Protein AF-A0A7C8J5Q6-F1 (afdb_monomer_lite)

Secondary structure (DSSP, 8-state):
-HHHHTT-HHHHSPPSSPPPP---TT--TT--HHHHTTSHHHHHH--S-EEE--TT---SS-HHHHHHHHHHHHHHHHHTTT-S-----PPPEEEEEES-SSSPPTT---EEEEEEE----TTS-TT-GGGGEEEEEEEEEHHHHHHHHHHHSS----HHHHHH-SSPEEEEEEEEEEEEEE-THHHHHHHH-TT---IIIIIHHHHHHHTTSTTHHHHTTHHHHHHTTGGG-----------PPPS--SSSTTTTTPEEEEE-

InterPro domains:
  IPR051960 Eukaryotic Initiation Factor 2B Subunit Gamma [PTHR45989] (30-224)

Foldseek 3Di:
DVVVQVPDVVQVPDPPPRDDDDDAPPDDPQFFPLNVLQGPRNLVPLPWWDKWADPPDDDPDDVVLVVVLQVVQQVCLCVVQPDPDDPDLRAKEFEKEFQPDPDRDPPPWWKKWKWAADDDDPPDDPPRLNRQKTFTQAIATVVRVVVVCVVVVDDDDDVLSCVVGVGIDIDGRMHTNRIMGGTSLLSVLSNQPVPDRYCRHRSQRLQSNQLRDPPSCVVSCVVVSSVVVVPPDPDDDDDDDDDDDDPDPPNRVSVSHTYMYRYD

Sequence (264 aa):
MASALNTNPFLTSLPYPRPDLLSPHGLDYNTGTAEILRLPEVRDIIKCDLVVLPCDLVCEIGGDKLLQAWMVKAASLPYFLNEDAAPYCSGGLGVWYETTTVNPVKGEETDFLATTPISRDLASPKNSILQHLSYLALSMPTDSLNDLVEAKNTLPLRHGLLRKHPRLKILTTHRDAHIYFLPKWVVDFVKENEKLETIGEDVVGWWAKATWQTGLPEKLGLTKVLQGRTTSTESTSSTREDSPPPRGGAIELSRKRQFTLYES

Structure (mmCIF, N/CA/C/O backbone):
data_AF-A0A7C8J5Q6-F1
#
_entry.id   AF-A0A7C8J5Q6-F1
#
loop_
_atom_site.group_PDB
_atom_site.id
_atom_site.type_symbol
_atom_site.label_atom_id
_atom_site.label_alt_id
_atom_site.label_comp_id
_atom_site.label_asym_id
_atom_site.label_entity_id
_atom_site.label_seq_id
_atom_site.pdbx_PDB_ins_code
_atom_site.Cartn_x
_atom_site.Cartn_y
_atom_site.Cartn_z
_atom_site.occupancy
_atom_site.B_iso_or_equiv
_atom_site.auth_seq_id
_atom_site.auth_comp_id
_atom_site.auth_asym_id
_atom_site.auth_atom_id
_atom_site.pdbx_PDB_model_num
ATOM 1 N N . MET A 1 1 ? 9.272 10.881 -28.420 1.00 42.00 1 MET A N 1
ATOM 2 C CA . MET A 1 1 ? 9.164 11.290 -26.999 1.00 42.00 1 MET A CA 1
ATOM 3 C C . MET A 1 1 ? 10.444 11.893 -26.413 1.00 42.00 1 MET A C 1
ATOM 5 O O . MET A 1 1 ? 10.317 12.779 -25.582 1.00 42.00 1 MET A O 1
ATOM 9 N N . ALA A 1 2 ? 11.654 11.533 -26.871 1.00 42.25 2 ALA A N 1
ATOM 10 C CA . ALA A 1 2 ? 12.908 12.140 -26.386 1.00 42.25 2 ALA A CA 1
ATOM 11 C C . ALA A 1 2 ? 13.006 13.677 -26.563 1.00 42.25 2 ALA A C 1
ATOM 13 O O . ALA A 1 2 ? 13.657 14.350 -25.769 1.00 42.25 2 ALA A O 1
ATOM 14 N N . SER A 1 3 ? 12.331 14.257 -27.565 1.00 46.34 3 SER A N 1
ATOM 15 C CA . SER A 1 3 ? 12.394 15.704 -27.830 1.00 46.34 3 SER A CA 1
ATOM 16 C C . SER A 1 3 ? 11.661 16.582 -26.812 1.00 46.34 3 SER A C 1
ATOM 18 O O . SER A 1 3 ? 12.070 17.722 -26.643 1.00 46.34 3 SER A O 1
ATOM 20 N N . ALA A 1 4 ? 10.628 16.080 -26.122 1.00 47.81 4 ALA A N 1
ATOM 21 C CA . ALA A 1 4 ? 9.894 16.866 -25.119 1.00 47.81 4 ALA A CA 1
ATOM 22 C C . ALA A 1 4 ? 10.646 16.958 -23.775 1.00 47.81 4 ALA A C 1
ATOM 24 O O . ALA A 1 4 ? 10.464 17.903 -23.013 1.00 47.81 4 ALA A O 1
ATOM 25 N N . LEU A 1 5 ? 11.529 15.990 -23.505 1.00 50.75 5 LEU A N 1
ATOM 26 C CA . LEU A 1 5 ? 12.312 15.889 -22.269 1.00 50.75 5 LEU A CA 1
ATOM 27 C C . LEU A 1 5 ? 13.528 16.824 -22.267 1.00 50.75 5 LEU A C 1
ATOM 29 O O . LEU A 1 5 ? 13.937 17.302 -21.214 1.00 50.75 5 LEU A O 1
ATOM 33 N N . ASN A 1 6 ? 14.063 17.140 -23.449 1.00 52.78 6 ASN A N 1
ATOM 34 C CA . ASN A 1 6 ? 15.186 18.068 -23.609 1.00 52.78 6 ASN A CA 1
ATOM 35 C C . ASN A 1 6 ? 14.793 19.547 -23.473 1.00 52.78 6 ASN A C 1
ATOM 37 O O . ASN A 1 6 ? 15.671 20.404 -23.449 1.00 52.78 6 ASN A O 1
ATOM 41 N N . THR A 1 7 ? 13.498 19.866 -23.424 1.00 57.50 7 THR A N 1
ATOM 42 C CA . THR A 1 7 ? 13.023 21.258 -23.369 1.00 57.50 7 THR A CA 1
ATOM 43 C C . THR A 1 7 ? 12.738 21.731 -21.946 1.00 57.50 7 THR A C 1
ATOM 45 O O . THR A 1 7 ? 12.643 22.935 -21.730 1.00 57.50 7 THR A O 1
ATOM 48 N N . ASN A 1 8 ? 12.598 20.821 -20.972 1.00 59.16 8 ASN A N 1
ATOM 49 C CA . ASN A 1 8 ? 12.215 21.196 -19.614 1.00 59.16 8 ASN A CA 1
ATOM 50 C C . ASN A 1 8 ? 13.456 21.376 -18.713 1.00 59.16 8 ASN A C 1
ATOM 52 O O . ASN A 1 8 ? 14.069 20.377 -18.319 1.00 59.16 8 ASN A O 1
ATOM 56 N N . PRO A 1 9 ? 13.834 22.621 -18.358 1.00 58.03 9 PRO A N 1
ATOM 57 C CA . PRO A 1 9 ? 15.067 22.909 -17.626 1.00 58.03 9 PRO A CA 1
ATOM 58 C C . PRO A 1 9 ? 15.159 22.182 -16.275 1.00 58.03 9 PRO A C 1
ATOM 60 O O . PRO A 1 9 ? 16.259 21.809 -15.868 1.00 58.03 9 PRO A O 1
ATOM 63 N N . PHE A 1 10 ? 14.022 21.898 -15.629 1.00 57.88 10 PHE A N 1
ATOM 64 C CA . PHE A 1 10 ? 13.945 21.179 -14.351 1.00 57.88 10 PHE A CA 1
ATOM 65 C C . PHE A 1 10 ? 14.238 19.674 -14.455 1.00 57.88 10 PHE A C 1
ATOM 67 O O . PHE A 1 10 ? 14.669 19.070 -13.479 1.00 57.88 10 PHE A O 1
ATOM 74 N N . LEU A 1 11 ? 14.045 19.064 -15.630 1.00 52.47 11 LEU A N 1
ATOM 75 C CA . LEU A 1 11 ? 14.399 17.659 -15.878 1.00 52.47 11 LEU A CA 1
ATOM 76 C C . LEU A 1 11 ? 15.846 17.518 -16.373 1.00 52.47 11 LEU A C 1
ATOM 78 O O . LEU A 1 11 ? 16.476 16.479 -16.186 1.00 52.47 11 LEU A O 1
ATOM 82 N N . THR A 1 12 ? 16.402 18.576 -16.971 1.00 54.66 12 THR A N 1
ATOM 83 C CA . THR A 1 12 ? 17.787 18.596 -17.470 1.00 54.66 12 THR A CA 1
ATOM 84 C C . THR A 1 12 ? 18.838 18.951 -16.412 1.00 54.66 12 THR A C 1
ATOM 86 O O . THR A 1 12 ? 20.020 18.683 -16.629 1.00 54.66 12 THR A O 1
ATOM 89 N N . SER A 1 13 ? 18.431 19.538 -15.280 1.00 56.16 13 SER A N 1
ATOM 90 C CA . SER A 1 13 ? 19.319 20.013 -14.206 1.00 56.16 13 SER A CA 1
ATOM 91 C C . SER A 1 13 ? 19.574 18.995 -13.089 1.00 56.16 13 SER A C 1
ATOM 93 O O . SER A 1 13 ? 20.281 19.312 -12.132 1.00 56.16 13 SER A O 1
ATOM 95 N N . LEU A 1 14 ? 19.022 17.780 -13.189 1.00 59.44 14 LEU A N 1
ATOM 96 C CA . LEU A 1 14 ? 19.199 16.765 -12.154 1.00 59.44 14 LEU A CA 1
ATOM 97 C C . LEU A 1 14 ? 20.677 16.341 -12.045 1.00 59.44 14 LEU A C 1
ATOM 99 O O . LEU A 1 14 ? 21.313 16.065 -13.072 1.00 59.44 14 LEU A O 1
ATOM 103 N N . PRO A 1 15 ? 21.238 16.295 -10.820 1.00 63.94 15 PRO A N 1
ATOM 104 C CA . PRO A 1 15 ? 22.613 15.872 -10.599 1.00 63.94 15 PRO A CA 1
ATOM 105 C C . PRO A 1 15 ? 22.794 14.420 -11.047 1.00 63.94 15 PRO A C 1
ATOM 107 O O . PRO A 1 15 ? 21.882 13.604 -10.961 1.00 63.94 15 PRO A O 1
ATOM 110 N N . TYR A 1 16 ? 23.980 14.100 -11.555 1.00 53.22 16 TYR A N 1
ATOM 111 C CA . TYR A 1 16 ? 24.295 12.749 -12.009 1.00 53.22 16 TYR A CA 1
ATOM 112 C C . TYR A 1 16 ? 24.329 11.775 -10.813 1.00 53.22 16 TYR A C 1
ATOM 114 O O . TYR A 1 16 ? 24.935 12.127 -9.797 1.00 53.22 16 TYR A O 1
ATOM 122 N N . PRO A 1 17 ? 23.765 10.556 -10.914 1.00 63.41 17 PRO A N 1
ATOM 123 C CA . PRO A 1 17 ? 23.118 9.937 -12.078 1.00 63.41 17 PRO A CA 1
ATOM 124 C C . PRO A 1 17 ? 21.692 10.451 -12.333 1.00 63.41 17 PRO A C 1
ATOM 126 O O . PRO A 1 17 ? 20.904 10.632 -11.409 1.00 63.41 17 PRO A O 1
ATOM 129 N N . ARG A 1 18 ? 21.359 10.661 -13.613 1.00 66.75 18 ARG A N 1
ATOM 130 C CA . ARG A 1 18 ? 20.013 11.082 -14.032 1.00 66.75 18 ARG A CA 1
ATOM 131 C C . ARG A 1 18 ? 19.009 9.950 -13.792 1.00 66.75 18 ARG A C 1
ATOM 133 O O . ARG A 1 18 ? 19.372 8.797 -14.013 1.00 66.75 18 ARG A O 1
ATOM 140 N N . PRO A 1 19 ? 17.766 10.257 -13.385 1.00 77.38 19 PRO A N 1
ATOM 141 C CA . PRO A 1 19 ? 16.732 9.240 -13.305 1.00 77.38 19 PRO A CA 1
ATOM 142 C C . PRO A 1 19 ? 16.396 8.724 -14.705 1.00 77.38 19 PRO A C 1
ATOM 144 O O . PRO A 1 19 ? 16.250 9.505 -15.650 1.00 77.38 19 PRO A O 1
ATOM 147 N N . ASP A 1 20 ? 16.243 7.410 -14.818 1.00 79.88 20 ASP A N 1
ATOM 148 C CA . ASP A 1 20 ? 15.729 6.778 -16.025 1.00 79.88 20 ASP A CA 1
ATOM 149 C C . ASP A 1 20 ? 14.208 6.947 -16.066 1.00 79.88 20 ASP A C 1
ATOM 151 O O . ASP A 1 20 ? 13.498 6.566 -15.134 1.00 79.88 20 ASP A O 1
ATOM 155 N N . LEU A 1 21 ? 13.701 7.539 -17.150 1.00 82.31 21 LEU A N 1
ATOM 156 C CA . LEU A 1 21 ? 12.267 7.696 -17.366 1.00 82.31 21 LEU A CA 1
ATOM 157 C C . LEU A 1 21 ? 11.748 6.556 -18.239 1.00 82.31 21 LEU A C 1
ATOM 159 O O . LEU A 1 21 ? 12.170 6.402 -19.387 1.00 82.31 21 LEU A O 1
ATOM 163 N N . LEU A 1 22 ? 10.786 5.809 -17.707 1.00 84.31 22 LEU A N 1
ATOM 164 C CA . LEU A 1 22 ? 10.088 4.747 -18.418 1.00 84.31 22 LEU A CA 1
ATOM 165 C C . LEU A 1 22 ? 8.649 5.175 -18.717 1.00 84.31 22 LEU A C 1
ATOM 167 O O . LEU A 1 22 ? 7.951 5.654 -17.828 1.00 84.31 22 LEU A O 1
ATOM 171 N N . SER A 1 23 ? 8.199 4.963 -19.954 1.00 85.12 23 SER A N 1
ATOM 172 C CA . SER A 1 23 ? 6.802 5.154 -20.356 1.00 85.12 23 SER A CA 1
ATOM 173 C C . SER A 1 23 ? 6.290 3.874 -21.011 1.00 85.12 23 SER A C 1
ATOM 175 O O . SER A 1 23 ? 6.483 3.715 -22.218 1.00 85.12 23 SER A O 1
ATOM 177 N N . PRO A 1 24 ? 5.649 2.977 -20.245 1.00 86.38 24 PRO A N 1
ATOM 178 C CA . PRO A 1 24 ? 5.145 1.721 -20.776 1.00 86.38 24 PRO A CA 1
ATOM 179 C C . PRO A 1 24 ? 4.117 1.913 -21.889 1.00 86.38 24 PRO A C 1
ATOM 181 O O . PRO A 1 24 ? 3.252 2.784 -21.797 1.00 86.38 24 PRO A O 1
ATOM 184 N N . HIS A 1 25 ? 4.158 1.063 -22.916 1.00 81.00 25 HIS A N 1
ATOM 185 C CA . HIS A 1 25 ? 3.228 1.155 -24.048 1.00 81.00 25 HIS A CA 1
ATOM 186 C C . HIS A 1 25 ? 1.762 0.881 -23.675 1.00 81.00 25 HIS A C 1
ATOM 188 O O . HIS A 1 25 ? 0.861 1.347 -24.367 1.00 81.00 25 HIS A O 1
ATOM 194 N N . GLY A 1 26 ? 1.528 0.118 -22.604 1.00 77.00 26 GLY A N 1
ATOM 195 C CA . GLY A 1 26 ? 0.195 -0.238 -22.107 1.00 77.00 26 GLY A CA 1
ATOM 196 C C . GLY A 1 26 ? -0.356 0.687 -21.020 1.00 77.00 26 GLY A C 1
ATOM 197 O O . GLY A 1 26 ? -1.336 0.319 -20.384 1.00 77.00 26 GLY A O 1
ATOM 198 N N . LEU A 1 27 ? 0.288 1.827 -20.754 1.00 84.81 27 LEU A N 1
ATOM 199 C CA . LEU A 1 27 ? -0.151 2.763 -19.721 1.00 84.81 27 LEU A CA 1
ATOM 200 C C . LEU A 1 27 ? -1.334 3.610 -20.222 1.00 84.81 27 LEU A C 1
ATOM 202 O O . LEU A 1 27 ? -1.195 4.338 -21.205 1.00 84.81 27 LEU A O 1
ATOM 206 N N . ASP A 1 28 ? -2.464 3.545 -19.519 1.00 85.50 28 ASP A N 1
ATOM 207 C CA . ASP A 1 28 ? -3.646 4.387 -19.737 1.00 85.50 28 ASP A CA 1
ATOM 208 C C . ASP A 1 28 ? -4.023 5.144 -18.447 1.00 85.50 28 ASP A C 1
ATOM 210 O O . ASP A 1 28 ? -3.555 4.823 -17.355 1.00 85.50 28 ASP A O 1
ATOM 214 N N . TYR A 1 29 ? -4.894 6.149 -18.556 1.00 83.19 29 TYR A N 1
ATOM 215 C CA . TYR A 1 29 ? -5.404 6.931 -17.422 1.00 83.19 29 TYR A CA 1
ATOM 216 C C . TYR A 1 29 ? -6.205 6.102 -16.410 1.00 83.19 29 TYR A C 1
ATOM 218 O O . TYR A 1 29 ? -6.376 6.532 -15.273 1.00 83.19 29 TYR A O 1
ATOM 226 N N . ASN A 1 30 ? -6.692 4.928 -16.819 1.00 85.38 30 ASN A N 1
ATOM 227 C CA . ASN A 1 30 ? -7.462 4.016 -15.974 1.00 85.38 30 ASN A CA 1
ATOM 228 C C . ASN A 1 30 ? -6.604 2.895 -15.365 1.00 85.38 30 ASN A C 1
ATOM 230 O O . ASN A 1 30 ? -7.133 2.041 -14.661 1.00 85.38 30 ASN A O 1
ATOM 234 N N . THR A 1 31 ? -5.300 2.858 -15.658 1.00 85.62 31 THR A N 1
ATOM 235 C CA . THR A 1 31 ? -4.408 1.801 -15.174 1.00 85.62 31 THR A CA 1
ATOM 236 C C . THR A 1 31 ? -4.139 1.976 -13.682 1.00 85.62 31 THR A C 1
ATOM 238 O O . THR A 1 31 ? -3.599 2.996 -13.247 1.00 85.62 31 THR A O 1
ATOM 241 N N . GLY A 1 32 ? -4.473 0.955 -12.894 1.00 86.69 32 GLY A N 1
ATOM 242 C CA . GLY A 1 32 ? -4.240 0.959 -11.451 1.00 86.69 32 GLY A CA 1
ATOM 243 C C . GLY A 1 32 ? -2.749 0.954 -11.087 1.00 86.69 32 GLY A C 1
ATOM 244 O O . GLY A 1 32 ? -1.899 0.453 -11.826 1.00 86.69 32 GLY A O 1
ATOM 245 N N . THR A 1 33 ? -2.396 1.461 -9.904 1.00 91.00 33 THR A N 1
ATOM 246 C CA . THR A 1 33 ? -0.989 1.527 -9.454 1.00 91.00 33 THR A CA 1
ATOM 247 C C . THR A 1 33 ? -0.327 0.151 -9.334 1.00 91.00 33 THR A C 1
ATOM 249 O O . THR A 1 33 ? 0.861 0.005 -9.626 1.00 91.00 33 THR A O 1
ATOM 252 N N . ALA A 1 34 ? -1.080 -0.881 -8.948 1.00 90.56 34 ALA A N 1
ATOM 253 C CA . ALA A 1 34 ? -0.584 -2.253 -8.914 1.00 90.56 34 ALA A CA 1
ATOM 254 C C . ALA A 1 34 ? -0.496 -2.853 -10.327 1.00 90.56 34 ALA A C 1
ATOM 256 O O . ALA A 1 34 ? 0.392 -3.655 -10.611 1.00 90.56 34 ALA A O 1
ATOM 257 N N . GLU A 1 35 ? -1.373 -2.440 -11.242 1.00 90.06 35 GLU A N 1
ATOM 258 C CA . GLU A 1 35 ? -1.324 -2.858 -12.643 1.00 90.06 35 GLU A CA 1
ATOM 259 C C . GLU A 1 35 ? -0.060 -2.361 -13.353 1.00 90.06 35 GLU A C 1
ATOM 261 O O . GLU A 1 35 ? 0.558 -3.126 -14.095 1.00 90.06 35 GLU A O 1
ATOM 266 N N . ILE A 1 36 ? 0.422 -1.157 -13.028 1.00 90.69 36 ILE A N 1
ATOM 267 C CA . ILE A 1 36 ? 1.708 -0.642 -13.528 1.00 90.69 36 ILE A CA 1
ATOM 268 C C . ILE A 1 36 ? 2.856 -1.612 -13.204 1.00 90.69 36 ILE A C 1
ATOM 270 O O . ILE A 1 36 ? 3.693 -1.891 -14.063 1.00 90.69 36 ILE A O 1
ATOM 274 N N . LEU A 1 37 ? 2.873 -2.199 -12.001 1.00 90.31 37 LEU A N 1
ATOM 275 C CA . LEU A 1 37 ? 3.896 -3.177 -11.605 1.00 90.31 37 LEU A CA 1
ATOM 276 C C . LEU A 1 37 ? 3.799 -4.507 -12.370 1.00 90.31 37 LEU A C 1
ATOM 278 O O . LEU A 1 37 ? 4.753 -5.288 -12.347 1.00 90.31 37 LEU A O 1
ATOM 282 N N . ARG A 1 38 ? 2.677 -4.792 -13.047 1.00 90.00 38 ARG A N 1
ATOM 283 C CA . ARG A 1 38 ? 2.507 -5.995 -13.880 1.00 90.00 38 ARG A CA 1
ATOM 284 C C . ARG A 1 38 ? 3.083 -5.831 -15.281 1.00 90.00 38 ARG A C 1
ATOM 286 O O . ARG A 1 38 ? 3.421 -6.843 -15.903 1.00 90.00 38 ARG A O 1
ATOM 293 N N . LEU A 1 39 ? 3.221 -4.596 -15.763 1.00 91.00 39 LEU A N 1
ATOM 294 C CA . LEU A 1 39 ? 3.690 -4.315 -17.116 1.00 91.00 39 LEU A CA 1
ATOM 295 C C . LEU A 1 39 ? 5.107 -4.880 -17.331 1.00 91.00 39 LEU A C 1
ATOM 297 O O . LEU A 1 39 ? 5.980 -4.694 -16.478 1.00 91.00 39 LEU A O 1
ATOM 301 N N . PRO A 1 40 ? 5.363 -5.572 -18.458 1.00 88.38 40 PRO A N 1
ATOM 302 C CA . PRO A 1 40 ? 6.626 -6.279 -18.680 1.00 88.38 40 PRO A CA 1
ATOM 303 C C . PRO A 1 40 ? 7.833 -5.335 -18.627 1.00 88.38 40 PRO A C 1
ATOM 305 O O . PRO A 1 40 ? 8.822 -5.646 -17.973 1.00 88.38 40 PRO A O 1
ATOM 308 N N . GLU A 1 41 ? 7.700 -4.139 -19.204 1.00 89.38 41 GLU A N 1
ATOM 309 C CA . GLU A 1 41 ? 8.751 -3.115 -19.226 1.00 89.38 41 GLU A CA 1
ATOM 310 C C . GLU A 1 41 ? 9.183 -2.679 -17.818 1.00 89.38 41 GLU A C 1
ATOM 312 O O . GLU A 1 41 ? 10.371 -2.525 -17.540 1.00 89.38 41 GLU A O 1
ATOM 317 N N . VAL A 1 42 ? 8.218 -2.523 -16.906 1.00 89.81 42 VAL A N 1
ATOM 318 C CA . VAL A 1 42 ? 8.476 -2.147 -15.508 1.00 89.81 42 VAL A CA 1
ATOM 319 C C . VAL A 1 42 ? 9.164 -3.302 -14.779 1.00 89.81 42 VAL A C 1
ATOM 321 O O . VAL A 1 42 ? 10.125 -3.105 -14.035 1.00 89.81 42 VAL A O 1
ATOM 324 N N . ARG A 1 43 ? 8.718 -4.536 -15.026 1.00 89.75 43 ARG A N 1
ATOM 325 C CA . ARG A 1 43 ? 9.243 -5.738 -14.364 1.00 89.75 43 ARG A CA 1
ATOM 326 C C . ARG A 1 43 ? 10.678 -6.064 -14.762 1.00 89.75 43 ARG A C 1
ATOM 328 O O . ARG A 1 43 ? 11.449 -6.489 -13.904 1.00 89.75 43 ARG A O 1
ATOM 335 N N . ASP A 1 44 ? 11.048 -5.831 -16.016 1.00 89.19 44 ASP A N 1
ATOM 336 C CA . ASP A 1 44 ? 12.405 -6.087 -16.511 1.00 89.19 44 ASP A CA 1
ATOM 337 C C . ASP A 1 44 ? 13.448 -5.161 -15.857 1.00 89.19 44 ASP A C 1
ATOM 339 O O . ASP A 1 44 ? 14.619 -5.529 -15.687 1.00 89.19 44 ASP A O 1
ATOM 343 N N . ILE A 1 45 ? 13.015 -3.973 -15.429 1.00 90.00 45 ILE A N 1
ATOM 344 C CA . ILE A 1 45 ? 13.856 -2.987 -14.745 1.00 90.00 45 ILE A CA 1
ATOM 345 C C . ILE A 1 45 ? 13.962 -3.286 -13.245 1.00 90.00 45 ILE A C 1
ATOM 347 O O . ILE A 1 45 ? 15.034 -3.111 -12.656 1.00 90.00 45 ILE A O 1
ATOM 351 N N . ILE A 1 46 ? 12.894 -3.787 -12.615 1.00 89.56 46 ILE A N 1
ATOM 352 C CA . ILE A 1 46 ? 12.881 -4.072 -11.175 1.00 89.56 46 ILE A CA 1
ATOM 353 C C . ILE A 1 46 ? 13.692 -5.340 -10.862 1.00 89.56 46 ILE A C 1
ATOM 355 O O . ILE A 1 46 ? 13.207 -6.474 -10.838 1.00 89.56 46 ILE A O 1
ATOM 359 N N . LYS A 1 47 ? 14.978 -5.141 -10.562 1.00 87.44 47 LYS A N 1
ATOM 360 C CA . LYS A 1 47 ? 15.916 -6.222 -10.213 1.00 87.44 47 LYS A CA 1
ATOM 361 C C . LYS A 1 47 ? 16.069 -6.452 -8.714 1.00 87.44 47 LYS A C 1
ATOM 363 O O . LYS A 1 47 ? 16.448 -7.564 -8.336 1.00 87.44 47 LYS A O 1
ATOM 368 N N . CYS A 1 48 ? 15.734 -5.460 -7.897 1.00 86.81 48 CYS A N 1
ATOM 369 C CA . CYS A 1 48 ? 15.927 -5.435 -6.448 1.00 86.81 48 CYS A CA 1
ATOM 370 C C . CYS A 1 48 ? 14.628 -5.038 -5.731 1.00 86.81 48 CYS A C 1
ATOM 372 O O . CYS A 1 48 ? 13.583 -4.896 -6.366 1.00 86.81 48 CYS A O 1
ATOM 374 N N . ASP A 1 49 ? 14.700 -4.895 -4.409 1.00 89.06 49 ASP A N 1
ATOM 375 C CA . ASP A 1 49 ? 13.626 -4.291 -3.622 1.00 89.06 49 ASP A CA 1
ATOM 376 C C . ASP A 1 49 ? 13.364 -2.853 -4.097 1.00 89.06 49 ASP A C 1
ATOM 378 O O . ASP A 1 49 ? 14.266 -2.186 -4.612 1.00 89.06 49 ASP A O 1
ATOM 382 N N . LEU A 1 50 ? 12.121 -2.396 -3.961 1.00 90.75 50 LEU A N 1
ATOM 383 C CA . LEU A 1 50 ? 11.661 -1.134 -4.525 1.00 90.75 50 LEU A CA 1
ATOM 384 C C . LEU A 1 50 ? 11.038 -0.228 -3.463 1.00 90.75 50 LEU A C 1
ATOM 386 O O . LEU A 1 50 ? 10.510 -0.685 -2.448 1.00 90.75 50 LEU A O 1
ATOM 390 N N . VAL A 1 51 ? 11.071 1.070 -3.745 1.00 91.56 51 VAL A N 1
ATOM 391 C CA . VAL A 1 51 ? 10.350 2.090 -2.989 1.00 91.56 51 VAL A CA 1
ATOM 392 C C . VAL A 1 51 ? 9.340 2.732 -3.928 1.00 91.56 51 VAL A C 1
ATOM 394 O O . VAL A 1 51 ? 9.693 3.139 -5.033 1.00 91.56 51 VAL A O 1
ATOM 397 N N . VAL A 1 52 ? 8.087 2.790 -3.495 1.00 92.38 52 VAL A N 1
ATOM 398 C CA . VAL A 1 52 ? 6.992 3.464 -4.193 1.00 92.38 52 VAL A CA 1
ATOM 399 C C . VAL A 1 52 ? 6.738 4.781 -3.477 1.00 92.38 52 VAL A C 1
ATOM 401 O O . VAL A 1 52 ? 6.630 4.797 -2.250 1.00 92.38 52 VAL A O 1
ATOM 404 N N . LEU A 1 53 ? 6.686 5.868 -4.243 1.00 92.50 53 LEU A N 1
ATOM 405 C CA . LEU A 1 53 ? 6.471 7.226 -3.753 1.00 92.50 53 LEU A CA 1
ATOM 406 C C . LEU A 1 53 ? 5.348 7.880 -4.561 1.00 92.50 53 LEU A C 1
ATOM 408 O O . LEU A 1 53 ? 5.265 7.631 -5.769 1.00 92.50 53 LEU A O 1
ATOM 412 N N . PRO A 1 54 ? 4.525 8.737 -3.939 1.00 91.00 54 PRO A N 1
ATOM 413 C CA . PRO A 1 54 ? 3.557 9.525 -4.677 1.00 91.00 54 PRO A CA 1
ATOM 414 C C . PRO A 1 54 ? 4.249 10.705 -5.377 1.00 91.00 54 PRO A C 1
ATOM 416 O O . PRO A 1 54 ? 5.337 11.142 -4.991 1.00 91.00 54 PRO A O 1
ATOM 419 N N . CYS A 1 55 ? 3.628 11.223 -6.434 1.00 84.38 55 CYS A N 1
ATOM 420 C CA . CYS A 1 55 ? 4.179 12.331 -7.220 1.00 84.38 55 CYS A CA 1
ATOM 421 C C . CYS A 1 55 ? 4.077 13.698 -6.524 1.00 84.38 55 CYS A C 1
ATOM 423 O O . CYS A 1 55 ? 4.779 14.631 -6.907 1.00 84.38 55 CYS A O 1
ATOM 425 N N . ASP A 1 56 ? 3.219 13.816 -5.516 1.00 84.50 56 ASP A N 1
ATOM 426 C CA . ASP A 1 56 ? 2.923 15.016 -4.731 1.00 84.50 56 ASP A CA 1
ATOM 427 C C . ASP A 1 56 ? 3.495 14.940 -3.305 1.00 84.50 56 ASP A C 1
ATOM 429 O O . ASP A 1 56 ? 3.016 15.602 -2.384 1.00 84.50 56 ASP A O 1
ATOM 433 N N . LEU A 1 57 ? 4.558 14.152 -3.118 1.00 82.56 57 LEU A N 1
ATOM 434 C CA . LEU A 1 57 ? 5.165 13.938 -1.812 1.00 82.56 57 LEU A CA 1
ATOM 435 C C . LEU A 1 57 ? 5.726 15.235 -1.207 1.00 82.56 57 LEU A C 1
ATOM 437 O O . LEU A 1 57 ? 6.758 15.751 -1.643 1.00 82.56 57 LEU A O 1
ATOM 441 N N . VAL A 1 58 ? 5.111 15.685 -0.115 1.00 80.62 58 VAL A N 1
ATOM 442 C CA . VAL A 1 58 ? 5.655 16.708 0.785 1.00 80.62 58 VAL A CA 1
ATOM 443 C C . VAL A 1 58 ? 5.825 16.074 2.159 1.00 80.62 58 VAL A C 1
ATOM 445 O O . VAL A 1 58 ? 4.849 15.770 2.838 1.00 80.62 58 VAL A O 1
ATOM 448 N N . CYS A 1 59 ? 7.072 15.833 2.564 1.00 78.31 59 CYS A N 1
ATOM 449 C CA . CYS A 1 59 ? 7.377 15.166 3.824 1.00 78.31 59 CYS A CA 1
ATOM 450 C C . CYS A 1 59 ? 8.481 15.909 4.579 1.00 78.31 59 CYS A C 1
ATOM 452 O O . CYS A 1 59 ? 9.529 16.220 4.016 1.00 78.31 59 CYS A O 1
ATOM 454 N N . GLU A 1 60 ? 8.260 16.160 5.870 1.00 78.50 60 GLU A N 1
ATOM 455 C CA . GLU A 1 60 ? 9.277 16.721 6.772 1.00 78.50 60 GLU A CA 1
ATOM 456 C C . GLU A 1 60 ? 10.251 15.647 7.291 1.00 78.50 60 GLU A C 1
ATOM 458 O O . GLU A 1 60 ? 11.307 15.950 7.852 1.00 78.50 60 GLU A O 1
ATOM 463 N N . ILE A 1 61 ? 9.905 14.370 7.111 1.00 78.56 61 ILE A N 1
ATOM 464 C CA . ILE A 1 61 ? 10.677 13.235 7.608 1.00 78.56 61 ILE A CA 1
ATOM 465 C C . ILE A 1 61 ? 11.759 12.874 6.594 1.00 78.56 61 ILE A C 1
ATOM 467 O O . ILE A 1 61 ? 11.497 12.669 5.411 1.00 78.56 61 ILE A O 1
ATOM 471 N N . GLY A 1 62 ? 12.991 12.730 7.083 1.00 80.75 62 GLY A N 1
ATOM 472 C CA . GLY A 1 62 ? 14.104 12.233 6.279 1.00 80.75 62 GLY A CA 1
ATOM 473 C C . GLY A 1 62 ? 13.860 10.800 5.797 1.00 80.75 62 GLY A C 1
ATOM 474 O O . GLY A 1 62 ? 13.684 9.883 6.607 1.00 80.75 62 GLY A O 1
ATOM 475 N N . GLY A 1 63 ? 13.871 10.599 4.476 1.00 82.25 63 GLY A N 1
ATOM 476 C CA . GLY A 1 63 ? 13.700 9.279 3.857 1.00 82.25 63 GLY A CA 1
ATOM 477 C C . GLY A 1 63 ? 14.797 8.277 4.241 1.00 82.25 63 GLY A C 1
ATOM 478 O O . GLY A 1 63 ? 14.550 7.073 4.271 1.00 82.25 63 GLY A O 1
ATOM 479 N N . ASP A 1 64 ? 15.979 8.765 4.624 1.00 83.75 64 ASP A N 1
ATOM 480 C CA . ASP A 1 64 ? 17.083 7.981 5.183 1.00 83.75 64 ASP A CA 1
ATOM 481 C C . ASP A 1 64 ? 16.670 7.244 6.462 1.00 83.75 64 ASP A C 1
ATOM 483 O O . ASP A 1 64 ? 16.973 6.061 6.629 1.00 83.75 64 ASP A O 1
ATOM 487 N N . LYS A 1 65 ? 15.906 7.907 7.335 1.00 85.00 65 LYS A N 1
ATOM 488 C CA . LYS A 1 65 ? 15.454 7.317 8.595 1.00 85.00 65 LYS A CA 1
ATOM 489 C C . LYS A 1 65 ? 14.390 6.242 8.369 1.00 85.00 65 LYS A C 1
ATOM 491 O O . LYS A 1 65 ? 14.405 5.223 9.058 1.00 85.00 65 LYS A O 1
ATOM 496 N N . LEU A 1 66 ? 13.489 6.450 7.404 1.00 86.31 66 LEU A N 1
ATOM 497 C CA . LEU A 1 66 ? 12.484 5.455 7.008 1.00 86.31 66 LEU A CA 1
ATOM 498 C C . LEU A 1 66 ? 13.146 4.222 6.386 1.00 86.31 66 LEU A C 1
ATOM 500 O O . LEU A 1 66 ? 12.842 3.091 6.770 1.00 86.31 66 LEU A O 1
ATOM 504 N N . LEU A 1 67 ? 14.116 4.439 5.496 1.00 86.19 67 LEU A N 1
ATOM 505 C CA . LEU A 1 67 ? 14.896 3.364 4.895 1.00 86.19 67 LEU A CA 1
ATOM 506 C C . LEU A 1 67 ? 15.671 2.582 5.960 1.00 86.19 67 LEU A C 1
ATOM 508 O O . LEU A 1 67 ? 15.606 1.354 5.991 1.00 86.19 67 LEU A O 1
ATOM 512 N N . GLN A 1 68 ? 16.353 3.274 6.877 1.00 84.31 68 GLN A N 1
ATOM 513 C CA . GLN A 1 68 ? 17.063 2.638 7.984 1.00 84.31 68 GLN A CA 1
ATOM 514 C C . GLN A 1 68 ? 16.109 1.823 8.864 1.00 84.31 68 GLN A C 1
ATOM 516 O O . GLN A 1 68 ? 16.439 0.700 9.248 1.00 84.31 68 GLN A O 1
ATOM 521 N N . ALA A 1 69 ? 14.921 2.353 9.166 1.00 83.44 69 ALA A N 1
ATOM 522 C CA . ALA A 1 69 ? 13.913 1.646 9.946 1.00 83.44 69 ALA A CA 1
ATOM 523 C C . ALA A 1 69 ? 13.471 0.344 9.261 1.00 83.44 69 ALA A C 1
ATOM 525 O O . ALA A 1 69 ? 13.432 -0.711 9.903 1.00 83.44 69 ALA A O 1
ATOM 526 N N . TRP A 1 70 ? 13.211 0.396 7.953 1.00 84.81 70 TRP A N 1
ATOM 527 C CA . TRP A 1 70 ? 12.884 -0.787 7.163 1.00 84.81 70 TRP A CA 1
ATOM 528 C C . TRP A 1 70 ? 14.042 -1.790 7.120 1.00 84.81 70 TRP A C 1
ATOM 530 O O . TRP A 1 70 ? 13.830 -2.970 7.391 1.00 84.81 70 TRP A O 1
ATOM 540 N N . MET A 1 71 ? 15.274 -1.335 6.877 1.00 82.12 71 MET A N 1
ATOM 541 C CA . MET A 1 71 ? 16.462 -2.195 6.824 1.00 82.12 71 MET A CA 1
ATOM 542 C C . MET A 1 71 ? 16.736 -2.895 8.158 1.00 82.12 71 MET A C 1
ATOM 544 O O . MET A 1 71 ? 16.958 -4.103 8.180 1.00 82.12 71 MET A O 1
ATOM 548 N N . VAL A 1 72 ? 16.674 -2.173 9.282 1.00 79.25 72 VAL A N 1
ATOM 549 C CA . VAL A 1 72 ? 16.843 -2.758 10.625 1.00 79.25 72 VAL A CA 1
ATOM 550 C C . VAL A 1 72 ? 15.744 -3.780 10.902 1.00 79.25 72 VAL A C 1
ATOM 552 O O . VAL A 1 72 ? 16.005 -4.845 11.469 1.00 79.25 72 VAL A O 1
ATOM 555 N N . LYS A 1 73 ? 14.508 -3.506 10.476 1.00 74.56 73 LYS A N 1
ATOM 556 C CA . LYS A 1 73 ? 13.405 -4.448 10.661 1.00 74.56 73 LYS A CA 1
ATOM 557 C C . LYS A 1 73 ? 13.555 -5.692 9.789 1.00 74.56 73 LYS A C 1
ATOM 559 O O . LYS A 1 73 ? 13.370 -6.799 10.285 1.00 74.56 73 LYS A O 1
ATOM 564 N N . ALA A 1 74 ? 13.934 -5.521 8.528 1.00 69.81 74 ALA A N 1
ATOM 565 C CA . ALA A 1 74 ? 14.211 -6.616 7.609 1.00 69.81 74 ALA A CA 1
ATOM 566 C C . ALA A 1 74 ? 15.389 -7.481 8.094 1.00 69.81 74 ALA A C 1
ATOM 568 O O . ALA A 1 74 ? 15.306 -8.703 8.031 1.00 69.81 74 ALA A O 1
ATOM 569 N N . ALA A 1 75 ? 16.443 -6.868 8.641 1.00 60.66 75 ALA A N 1
ATOM 570 C CA . ALA A 1 75 ? 17.629 -7.560 9.148 1.00 60.66 75 ALA A CA 1
ATOM 571 C C . ALA A 1 75 ? 17.427 -8.231 10.519 1.00 60.66 75 ALA A C 1
ATOM 573 O O . ALA A 1 75 ? 18.037 -9.259 10.797 1.00 60.66 75 ALA A O 1
ATOM 574 N N . SER A 1 76 ? 16.570 -7.678 11.383 1.00 58.91 76 SER A N 1
ATOM 575 C CA . SER A 1 76 ? 16.233 -8.294 12.678 1.00 58.91 76 SER A CA 1
ATOM 576 C C . SER A 1 76 ? 15.260 -9.462 12.543 1.00 58.91 76 SER A C 1
ATOM 578 O O . SER A 1 76 ? 15.198 -10.318 13.425 1.00 58.91 76 SER A O 1
ATOM 580 N N . LEU A 1 77 ? 14.514 -9.529 11.439 1.00 56.00 77 LEU A N 1
ATOM 581 C CA . LEU A 1 77 ? 13.504 -10.554 11.221 1.00 56.00 77 LEU A CA 1
ATOM 582 C C . LEU A 1 77 ? 14.093 -11.983 11.243 1.00 56.00 77 LEU A C 1
ATOM 584 O O . LEU A 1 77 ? 13.536 -12.794 11.971 1.00 56.00 77 LEU A O 1
ATOM 588 N N . PRO A 1 78 ? 15.233 -12.304 10.600 1.00 52.78 78 PRO A N 1
ATOM 589 C CA . PRO A 1 78 ? 15.898 -13.605 10.751 1.00 52.78 78 PRO A CA 1
ATOM 590 C C . PRO A 1 78 ? 16.311 -13.953 12.192 1.00 52.78 78 PRO A C 1
ATOM 592 O O . PRO A 1 78 ? 16.122 -15.088 12.625 1.00 52.78 78 PRO A O 1
ATOM 595 N N . TYR A 1 79 ? 16.816 -12.981 12.964 1.00 48.56 79 TYR A N 1
ATOM 596 C CA . TYR A 1 79 ? 17.274 -13.203 14.344 1.00 48.56 79 TYR A CA 1
ATOM 597 C C . TYR A 1 79 ? 16.123 -13.566 15.294 1.00 48.56 79 TYR A C 1
ATOM 599 O O . TYR A 1 79 ? 16.267 -14.431 16.152 1.00 48.56 79 TYR A O 1
ATOM 607 N N . PHE A 1 80 ? 14.940 -12.973 15.102 1.00 49.12 80 PHE A N 1
ATOM 608 C CA . PHE A 1 80 ? 13.736 -13.347 15.855 1.00 49.12 80 PHE A CA 1
ATOM 609 C C . PHE A 1 80 ? 13.212 -14.756 15.531 1.00 49.12 80 PHE A C 1
ATOM 611 O O . PHE A 1 80 ? 12.328 -15.246 16.236 1.00 49.12 80 PHE A O 1
ATOM 618 N N . LEU A 1 81 ? 13.700 -15.392 14.463 1.00 49.75 81 LEU A N 1
ATOM 619 C CA . LEU A 1 81 ? 13.112 -16.604 13.893 1.00 49.75 81 LEU A CA 1
ATOM 620 C C . LEU A 1 81 ? 13.972 -17.862 14.045 1.00 49.75 81 LEU A C 1
ATOM 622 O O . LEU A 1 81 ? 13.513 -18.912 13.605 1.00 49.75 81 LEU A O 1
ATOM 626 N N . ASN A 1 82 ? 15.152 -17.778 14.682 1.00 49.03 82 ASN A N 1
ATOM 627 C CA . ASN A 1 82 ? 16.081 -18.904 14.883 1.00 49.03 82 ASN A CA 1
ATOM 628 C C . ASN A 1 82 ? 16.284 -19.751 13.606 1.00 49.03 82 ASN A C 1
ATOM 630 O O . ASN A 1 82 ? 16.275 -20.978 13.661 1.00 49.03 82 ASN A O 1
ATOM 634 N N . GLU A 1 83 ? 16.421 -19.103 12.445 1.00 47.16 83 GLU A N 1
ATOM 635 C CA . GLU A 1 83 ? 16.774 -19.782 11.196 1.00 47.16 83 GLU A CA 1
ATOM 636 C C . GLU A 1 83 ? 18.223 -19.456 10.824 1.00 47.16 83 GLU A C 1
ATOM 638 O O . GLU A 1 83 ? 18.561 -18.298 10.586 1.00 47.16 83 GLU A O 1
ATOM 643 N N . ASP A 1 84 ? 19.059 -20.495 10.727 1.00 45.78 84 ASP A N 1
ATOM 644 C CA . ASP A 1 84 ? 20.476 -20.398 10.340 1.00 45.78 84 ASP A CA 1
ATOM 645 C C . ASP A 1 84 ? 20.676 -20.004 8.861 1.00 45.78 84 ASP A C 1
ATOM 647 O O . ASP A 1 84 ? 21.788 -19.693 8.436 1.00 45.78 84 ASP A O 1
ATOM 651 N N . ALA A 1 85 ? 19.603 -19.979 8.062 1.00 47.06 85 ALA A N 1
ATOM 652 C CA . ALA A 1 85 ? 19.622 -19.503 6.684 1.00 47.06 85 ALA A CA 1
ATOM 653 C C . ALA A 1 85 ? 18.213 -19.112 6.207 1.00 47.06 85 ALA A C 1
ATOM 655 O O . ALA A 1 85 ? 17.450 -19.958 5.747 1.00 47.06 85 ALA A O 1
ATOM 656 N N . ALA A 1 86 ? 17.879 -17.821 6.239 1.00 41.75 86 ALA A N 1
ATOM 657 C CA . ALA A 1 86 ? 16.728 -17.294 5.505 1.00 41.75 86 ALA A CA 1
ATOM 658 C C . ALA A 1 86 ? 17.202 -16.206 4.529 1.00 41.75 86 ALA A C 1
ATOM 660 O O . ALA A 1 86 ? 17.431 -15.066 4.945 1.00 41.75 86 ALA A O 1
ATOM 661 N N . PRO A 1 87 ? 17.367 -16.513 3.229 1.00 46.00 87 PRO A N 1
ATOM 662 C CA . PRO A 1 87 ? 17.721 -15.501 2.252 1.00 46.00 87 PRO A CA 1
ATOM 663 C C . PRO A 1 87 ? 16.477 -14.630 2.006 1.00 46.00 87 PRO A C 1
ATOM 665 O O . PRO A 1 87 ? 15.453 -15.103 1.523 1.00 46.00 87 PRO A O 1
ATOM 668 N N . TYR A 1 88 ? 16.553 -13.344 2.352 1.00 51.09 88 TYR A N 1
ATOM 669 C CA . TYR A 1 88 ? 15.639 -12.294 1.876 1.00 51.09 88 TYR A CA 1
ATOM 670 C C . TYR A 1 88 ? 14.135 -12.467 2.184 1.00 51.09 88 TYR A C 1
ATOM 672 O O . TYR A 1 88 ? 13.286 -12.281 1.311 1.00 51.09 88 TYR A O 1
ATOM 680 N N . CYS A 1 89 ? 13.767 -12.750 3.438 1.00 53.31 89 CYS A N 1
ATOM 681 C CA . CYS A 1 89 ? 12.395 -12.521 3.918 1.00 53.31 89 CYS A CA 1
ATOM 682 C C . CYS A 1 89 ? 12.236 -11.083 4.449 1.00 53.31 89 CYS A C 1
ATOM 684 O O . CYS A 1 89 ? 12.007 -10.874 5.637 1.00 53.31 89 CYS A O 1
ATOM 686 N N . SER A 1 90 ? 12.378 -10.071 3.591 1.00 63.91 90 SER A N 1
ATOM 687 C CA . SER A 1 90 ? 12.070 -8.685 3.962 1.00 63.91 90 SER A CA 1
ATOM 688 C C . SER A 1 90 ? 10.547 -8.494 4.048 1.00 63.91 90 SER A C 1
ATOM 690 O O . SER A 1 90 ? 9.803 -8.874 3.141 1.00 63.91 90 SER A O 1
ATOM 692 N N . GLY A 1 91 ? 10.066 -7.959 5.176 1.00 76.38 91 GLY A N 1
ATOM 693 C CA . GLY A 1 91 ? 8.694 -7.454 5.304 1.00 76.38 91 GLY A CA 1
ATOM 694 C C . GLY A 1 91 ? 8.520 -6.136 4.543 1.00 76.38 91 GLY A C 1
ATOM 695 O O . GLY A 1 91 ? 9.500 -5.551 4.089 1.00 76.38 91 GLY A O 1
ATOM 696 N N . GLY A 1 92 ? 7.284 -5.664 4.397 1.00 86.38 92 GLY A N 1
ATOM 697 C CA . GLY A 1 92 ? 6.998 -4.342 3.826 1.00 86.38 92 GLY A CA 1
ATOM 698 C C . GLY A 1 92 ? 6.980 -3.261 4.904 1.00 86.38 92 GLY A C 1
ATOM 699 O O . GLY A 1 92 ? 6.688 -3.567 6.063 1.00 86.38 92 GLY A O 1
ATOM 700 N N . LEU A 1 93 ? 7.281 -2.019 4.529 1.00 89.44 93 LEU A N 1
ATOM 701 C CA . LEU A 1 93 ? 7.020 -0.836 5.352 1.00 89.44 93 LEU A CA 1
ATOM 702 C C . LEU A 1 93 ? 6.110 0.113 4.573 1.00 89.44 93 LEU A C 1
ATOM 704 O O . LEU A 1 93 ? 6.424 0.437 3.435 1.00 89.44 93 LEU A O 1
ATOM 708 N N . GLY A 1 94 ? 5.022 0.574 5.180 1.00 90.06 94 GLY A N 1
ATOM 709 C CA . GLY A 1 94 ? 4.232 1.694 4.668 1.00 90.06 94 GLY A CA 1
ATOM 710 C C . GLY A 1 94 ? 4.129 2.814 5.698 1.00 90.06 94 GLY A C 1
ATOM 711 O O . GLY A 1 94 ? 4.335 2.577 6.893 1.00 90.06 94 GLY A O 1
ATOM 712 N N . VAL A 1 95 ? 3.829 4.022 5.235 1.00 90.62 95 VAL A N 1
ATOM 713 C CA . VAL A 1 95 ? 3.746 5.226 6.071 1.00 90.62 95 VAL A CA 1
ATOM 714 C C . VAL A 1 95 ? 2.326 5.773 6.068 1.00 90.62 95 VAL A C 1
ATOM 716 O O . VAL A 1 95 ? 1.748 5.986 5.007 1.00 90.62 95 VAL A O 1
ATOM 719 N N . TRP A 1 96 ? 1.803 6.037 7.262 1.00 90.19 96 TRP A N 1
ATOM 720 C CA . TRP A 1 96 ? 0.533 6.720 7.480 1.00 90.19 96 TRP A CA 1
ATOM 721 C C . TRP A 1 96 ? 0.760 7.905 8.410 1.00 90.19 96 TRP A C 1
ATOM 723 O O . TRP A 1 96 ? 1.586 7.831 9.324 1.00 90.19 96 TRP A O 1
ATOM 733 N N . TYR A 1 97 ? 0.025 8.986 8.185 1.00 87.56 97 TYR A N 1
ATOM 734 C CA . TYR A 1 97 ? 0.111 10.196 8.996 1.00 87.56 97 TYR A CA 1
ATOM 735 C C . TYR A 1 97 ? -1.248 10.547 9.590 1.00 87.56 97 TYR A C 1
ATOM 737 O O . TYR A 1 97 ? -2.294 10.254 9.007 1.00 87.56 97 TYR A O 1
ATOM 745 N N . GLU A 1 98 ? -1.242 11.151 10.773 1.00 86.56 98 GLU A N 1
ATOM 746 C CA . GLU A 1 98 ? -2.466 11.624 11.410 1.00 86.56 98 GLU A CA 1
ATOM 747 C C . GLU A 1 98 ? -2.959 12.928 10.761 1.00 86.56 98 GLU A C 1
ATOM 749 O O . GLU A 1 98 ? -2.221 13.903 10.637 1.00 86.56 98 GLU A O 1
ATOM 754 N N . THR A 1 99 ? -4.234 12.964 10.369 1.00 81.12 99 THR A N 1
ATOM 755 C CA . THR A 1 99 ? -4.872 14.139 9.743 1.00 81.12 99 THR A CA 1
ATOM 756 C C . THR A 1 99 ? -5.433 15.119 10.775 1.00 81.12 99 THR A C 1
ATOM 758 O O . THR A 1 99 ? -5.727 16.278 10.481 1.00 81.12 99 THR A O 1
ATOM 761 N N . THR A 1 100 ? -5.553 14.687 12.034 1.00 66.88 100 THR A N 1
ATOM 762 C CA . THR A 1 100 ? -6.038 15.517 13.147 1.00 66.88 100 THR A CA 1
ATOM 763 C C . THR A 1 100 ? -4.905 16.393 13.694 1.00 66.88 100 THR A C 1
ATOM 765 O O . THR A 1 100 ? -4.491 16.267 14.843 1.00 66.88 100 THR A O 1
ATOM 768 N N . THR A 1 101 ? -4.364 17.280 12.859 1.00 65.00 101 THR A N 1
ATOM 769 C CA . THR A 1 101 ? -3.347 18.263 13.265 1.00 65.00 101 THR A CA 1
ATOM 770 C C . THR A 1 101 ? -3.978 19.632 13.556 1.00 65.00 101 THR A C 1
ATOM 772 O O . THR A 1 101 ? -5.188 19.816 13.448 1.00 65.00 101 THR A O 1
ATOM 775 N N . VAL A 1 102 ? -3.162 20.607 13.976 1.00 57.44 102 VAL A N 1
ATOM 776 C CA . VAL A 1 102 ? -3.580 21.941 14.464 1.00 57.44 102 VAL A CA 1
ATOM 777 C C . VAL A 1 102 ? -4.478 22.709 13.475 1.00 57.44 102 VAL A C 1
ATOM 779 O O . VAL A 1 102 ? -5.276 23.538 13.906 1.00 57.44 102 VAL A O 1
ATOM 782 N N . ASN A 1 103 ? -4.407 22.397 12.176 1.00 57.47 103 ASN A N 1
ATOM 783 C CA . ASN A 1 103 ? -5.287 22.940 11.140 1.00 57.47 103 ASN A CA 1
ATOM 784 C C . ASN A 1 103 ? -5.975 21.792 10.381 1.00 57.47 103 ASN A C 1
ATOM 786 O O . ASN A 1 103 ? -5.515 21.430 9.298 1.00 57.47 103 ASN A O 1
ATOM 790 N N . PRO A 1 104 ? -7.056 21.206 10.924 1.00 61.16 104 PRO A N 1
ATOM 791 C CA . PRO A 1 104 ? -7.734 20.097 10.269 1.00 61.16 104 PRO A CA 1
ATOM 792 C C . PRO A 1 104 ? -8.334 20.573 8.943 1.00 61.16 104 PRO A C 1
ATOM 794 O O . PRO A 1 104 ? -9.184 21.472 8.912 1.00 61.16 104 PRO A O 1
ATOM 797 N N . VAL A 1 105 ? -7.896 19.973 7.837 1.00 62.59 105 VAL A N 1
ATOM 798 C CA . VAL A 1 105 ? -8.488 20.232 6.525 1.00 62.59 105 VAL A CA 1
ATOM 799 C C . VAL A 1 105 ? -9.836 19.520 6.478 1.00 62.59 105 VAL A C 1
ATOM 801 O O . VAL A 1 105 ? -9.945 18.304 6.627 1.00 62.59 105 VAL A O 1
ATOM 804 N N . LYS A 1 106 ? -10.912 20.294 6.321 1.00 54.03 106 LYS A N 1
ATOM 805 C CA . LYS A 1 106 ? -12.270 19.747 6.285 1.00 54.03 106 LYS A CA 1
ATOM 806 C C . LYS A 1 106 ? -12.435 18.857 5.050 1.00 54.03 106 LYS A C 1
ATOM 808 O O . LYS A 1 106 ? -12.345 19.355 3.933 1.00 54.03 106 LYS A O 1
ATOM 813 N N . GLY A 1 107 ? -12.757 17.584 5.272 1.00 62.47 107 GLY A N 1
ATOM 814 C CA . GLY A 1 107 ? -12.973 16.606 4.203 1.00 62.47 107 GLY A CA 1
ATOM 815 C C . GLY A 1 107 ? -11.715 15.850 3.783 1.00 62.47 107 GLY A C 1
ATOM 816 O O . GLY A 1 107 ? -11.708 15.267 2.706 1.00 62.47 107 GLY A O 1
ATOM 817 N N . GLU A 1 108 ? -10.657 15.861 4.596 1.00 69.75 108 GLU A N 1
ATOM 818 C CA . GLU A 1 108 ? -9.519 14.980 4.357 1.00 69.75 108 GLU A CA 1
ATOM 819 C C . GLU A 1 108 ? -9.953 13.517 4.531 1.00 69.75 108 GLU A C 1
ATOM 821 O O . GLU A 1 108 ? -10.421 13.118 5.598 1.00 69.75 108 GLU A O 1
ATOM 826 N N . GLU A 1 109 ? -9.849 12.741 3.452 1.00 77.56 109 GLU A N 1
ATOM 827 C CA . GLU A 1 109 ? -10.121 11.302 3.446 1.00 77.56 109 GLU A CA 1
ATOM 828 C C . GLU A 1 109 ? -9.206 10.601 4.451 1.00 77.56 109 GLU A C 1
ATOM 830 O O . GLU A 1 109 ? -8.002 10.853 4.491 1.00 77.56 109 GLU A O 1
ATOM 835 N N . THR A 1 110 ? -9.774 9.729 5.274 1.00 85.19 110 THR A N 1
ATOM 836 C CA . THR A 1 110 ? -9.014 8.919 6.225 1.00 85.19 110 THR A CA 1
ATOM 837 C C . THR A 1 110 ? -9.179 7.443 5.915 1.00 85.19 110 THR A C 1
ATOM 839 O O . THR A 1 110 ? -10.113 7.028 5.226 1.00 85.19 110 THR A O 1
ATOM 842 N N . ASP A 1 111 ? -8.291 6.633 6.469 1.00 86.31 111 ASP A N 1
ATOM 843 C CA . ASP A 1 111 ? -8.316 5.187 6.356 1.00 86.31 111 ASP A CA 1
ATOM 844 C C . ASP A 1 111 ? -8.730 4.534 7.669 1.00 86.31 111 ASP A C 1
ATOM 846 O O . ASP A 1 111 ? -8.438 5.003 8.775 1.00 86.31 111 ASP A O 1
ATOM 850 N N . PHE A 1 112 ? -9.369 3.378 7.531 1.00 88.31 112 PHE A N 1
ATOM 851 C CA . PHE A 1 112 ? -9.620 2.462 8.623 1.00 88.31 112 PHE A CA 1
ATOM 852 C C . PHE A 1 112 ? -8.458 1.480 8.753 1.00 88.31 112 PHE A C 1
ATOM 854 O O . PHE A 1 112 ? -8.314 0.527 7.978 1.00 88.31 112 PHE A O 1
ATOM 861 N N . LEU A 1 113 ? -7.646 1.677 9.786 1.00 90.50 113 LEU A N 1
ATOM 862 C CA . LEU A 1 113 ? -6.485 0.841 10.059 1.00 90.50 113 LEU A CA 1
ATOM 863 C C . LEU A 1 113 ? -6.699 0.050 11.344 1.00 90.50 113 LEU A C 1
ATOM 865 O O . LEU A 1 113 ? -7.172 0.566 12.357 1.00 90.50 113 LEU A O 1
ATOM 869 N N . ALA A 1 114 ? -6.284 -1.211 11.330 1.00 89.12 114 ALA A N 1
ATOM 870 C CA . ALA A 1 114 ? -6.129 -2.002 12.538 1.00 89.12 114 ALA A CA 1
ATOM 871 C C . ALA A 1 114 ? -4.665 -2.410 12.679 1.00 89.12 114 ALA A C 1
ATOM 873 O O . ALA A 1 114 ? -4.136 -3.176 11.866 1.00 89.12 114 ALA A O 1
ATOM 874 N N . THR A 1 115 ? -4.015 -1.904 13.720 1.00 89.06 115 THR A N 1
ATOM 875 C CA . THR A 1 115 ? -2.589 -2.090 13.969 1.00 89.06 115 THR A CA 1
ATOM 876 C C . THR A 1 115 ? -2.364 -2.884 15.249 1.00 89.06 115 THR A C 1
ATOM 878 O O . THR A 1 115 ? -3.218 -2.969 16.137 1.00 89.06 115 THR A O 1
ATOM 881 N N . THR A 1 116 ? -1.208 -3.533 15.344 1.00 85.88 116 THR A N 1
ATOM 882 C CA . THR A 1 116 ? -0.774 -4.214 16.563 1.00 85.88 116 THR A CA 1
ATOM 883 C C . THR A 1 116 ? 0.608 -3.749 16.974 1.00 85.88 116 THR A C 1
ATOM 885 O O . THR A 1 116 ? 1.471 -3.572 16.113 1.00 85.88 116 THR A O 1
ATOM 888 N N . PRO A 1 117 ? 0.849 -3.559 18.279 1.00 81.12 117 PRO A N 1
ATOM 889 C CA . PRO A 1 117 ? 2.122 -3.042 18.740 1.00 81.12 117 PRO A CA 1
ATOM 890 C C . PRO A 1 117 ? 3.240 -4.042 18.440 1.00 81.12 117 PRO A C 1
ATOM 892 O O . PRO A 1 117 ? 3.114 -5.241 18.709 1.00 81.12 117 PRO A O 1
ATOM 895 N N . ILE A 1 118 ? 4.357 -3.536 17.924 1.00 75.38 118 ILE A N 1
ATOM 896 C CA . ILE A 1 118 ? 5.592 -4.310 17.811 1.00 75.38 118 ILE A CA 1
ATOM 897 C C . ILE A 1 118 ? 6.222 -4.394 19.203 1.00 75.38 118 ILE A C 1
ATOM 899 O O . ILE A 1 118 ? 6.243 -3.410 19.945 1.00 75.38 118 ILE A O 1
ATOM 903 N N . SER A 1 119 ? 6.711 -5.581 19.582 1.00 62.53 119 SER A N 1
ATOM 904 C CA . SER A 1 119 ? 7.415 -5.764 20.855 1.00 62.53 119 SER A CA 1
ATOM 905 C C . SER A 1 119 ? 8.617 -4.821 20.895 1.00 62.53 119 SER A C 1
ATOM 907 O O . SER A 1 119 ? 9.526 -4.941 20.074 1.00 62.53 119 SER A O 1
ATOM 909 N N . ARG A 1 120 ? 8.571 -3.843 21.804 1.00 61.81 120 ARG A N 1
ATOM 910 C CA . ARG A 1 120 ? 9.569 -2.777 21.910 1.00 61.81 120 ARG A CA 1
ATOM 911 C C . ARG A 1 120 ? 10.834 -3.340 22.536 1.00 61.81 120 ARG A C 1
ATOM 913 O O . ARG A 1 120 ? 10.766 -3.920 23.618 1.00 61.81 120 ARG A O 1
ATOM 920 N N . ASP A 1 121 ? 11.967 -3.137 21.878 1.00 55.41 121 ASP A N 1
ATOM 921 C CA . ASP A 1 121 ? 13.257 -3.377 22.508 1.00 55.41 121 ASP A CA 1
ATOM 922 C C . ASP A 1 121 ? 13.552 -2.216 23.470 1.00 55.41 121 ASP A C 1
ATOM 924 O O . ASP A 1 121 ? 13.546 -1.045 23.076 1.00 55.41 121 ASP A O 1
ATOM 928 N N . LEU A 1 122 ? 13.744 -2.530 24.752 1.00 52.06 122 LEU A N 1
ATOM 929 C CA . LEU A 1 122 ? 13.884 -1.547 25.836 1.00 52.06 122 LEU A CA 1
ATOM 930 C C . LEU A 1 122 ? 15.166 -0.702 25.709 1.00 52.06 122 LEU A C 1
ATOM 932 O O . LEU A 1 122 ? 15.304 0.304 26.402 1.00 52.06 122 LEU A O 1
ATOM 936 N N . ALA A 1 123 ? 16.082 -1.096 24.819 1.00 53.34 123 ALA A N 1
ATOM 937 C CA . ALA A 1 123 ? 17.360 -0.438 24.568 1.00 53.34 123 ALA A CA 1
ATOM 938 C C . ALA A 1 123 ? 17.333 0.618 23.439 1.00 53.34 123 ALA A C 1
ATOM 940 O O . ALA A 1 123 ? 18.338 1.295 23.220 1.00 53.34 123 ALA A O 1
ATOM 941 N N . SER A 1 124 ? 16.222 0.786 22.708 1.00 55.06 124 SER A N 1
ATOM 942 C CA . SER A 1 124 ? 16.172 1.723 21.574 1.00 55.06 124 SER A CA 1
ATOM 943 C C . SER A 1 124 ? 16.093 3.192 22.035 1.00 55.06 124 SER A C 1
ATOM 945 O O . SER A 1 124 ? 15.294 3.510 22.923 1.00 55.06 124 SER A O 1
ATOM 947 N N . PRO A 1 125 ? 16.842 4.127 21.412 1.00 56.62 125 PRO A N 1
ATOM 948 C CA . PRO A 1 125 ? 16.802 5.542 21.775 1.00 56.62 125 PRO A CA 1
ATOM 949 C C . PRO A 1 125 ? 15.386 6.127 21.648 1.00 56.62 125 PRO A C 1
ATOM 951 O O . PRO A 1 125 ? 14.645 5.800 20.719 1.00 56.62 125 PRO A O 1
ATOM 954 N N . LYS A 1 126 ? 15.033 7.015 22.591 1.00 52.25 126 LYS A N 1
ATOM 955 C CA . LYS A 1 126 ? 13.680 7.574 22.806 1.00 52.25 126 LYS A CA 1
ATOM 956 C C . LYS A 1 126 ? 13.099 8.383 21.634 1.00 52.25 126 LYS A C 1
ATOM 958 O O . LYS A 1 126 ? 11.907 8.634 21.6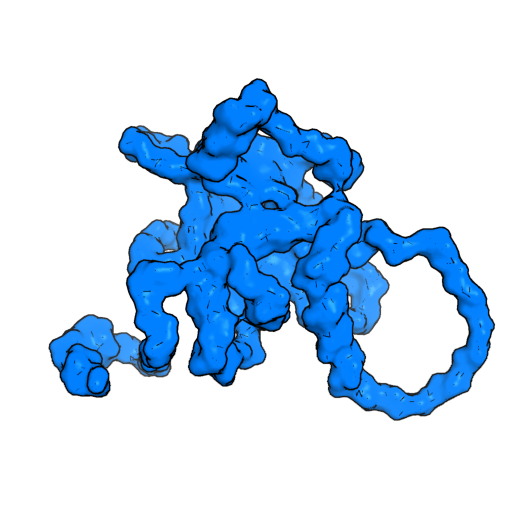33 1.00 52.25 126 LYS A O 1
ATOM 963 N N . ASN A 1 127 ? 13.918 8.728 20.638 1.00 52.62 127 ASN A N 1
ATOM 964 C CA . ASN A 1 127 ? 13.520 9.497 19.450 1.00 52.62 127 ASN A CA 1
ATOM 965 C C . ASN A 1 127 ? 13.656 8.692 18.145 1.00 52.62 127 ASN A C 1
ATOM 967 O O . ASN A 1 127 ? 13.766 9.266 17.064 1.00 52.62 127 ASN A O 1
ATOM 971 N N . SER A 1 128 ? 13.730 7.362 18.229 1.00 66.31 128 SER A N 1
ATOM 972 C CA . SER A 1 128 ? 13.840 6.529 17.035 1.00 66.31 128 SER A CA 1
ATOM 973 C C . SER A 1 128 ? 12.473 6.335 16.380 1.00 66.31 128 SER A C 1
ATOM 975 O O . SER A 1 128 ? 11.520 5.941 17.050 1.00 66.31 128 SER A O 1
ATOM 977 N N . ILE A 1 129 ? 12.410 6.515 15.058 1.00 70.88 129 ILE A N 1
ATOM 978 C CA . ILE A 1 129 ? 11.271 6.166 14.181 1.00 70.88 129 ILE A CA 1
ATOM 979 C C . ILE A 1 129 ? 10.743 4.753 14.482 1.00 70.88 129 ILE A C 1
ATOM 981 O O . ILE A 1 129 ? 9.546 4.497 14.412 1.00 70.88 129 ILE A O 1
ATOM 985 N N . LEU A 1 130 ? 11.625 3.859 14.937 1.00 70.38 130 LEU A N 1
ATOM 986 C CA . LEU A 1 130 ? 11.295 2.495 15.344 1.00 70.38 130 LEU A CA 1
ATOM 987 C C . LEU A 1 130 ? 10.210 2.395 16.432 1.00 70.38 130 LEU A C 1
ATOM 989 O O . LEU A 1 130 ? 9.555 1.361 16.528 1.00 70.38 130 LEU A O 1
ATOM 993 N N . GLN A 1 131 ? 10.015 3.430 17.257 1.00 69.25 131 GLN A N 1
ATOM 994 C CA . GLN A 1 131 ? 9.012 3.416 18.329 1.00 69.25 131 GLN A CA 1
ATOM 995 C C . GLN A 1 131 ? 7.577 3.588 17.826 1.00 69.25 131 GLN A C 1
ATOM 997 O O . GLN A 1 131 ? 6.650 3.132 18.501 1.00 69.25 131 GLN A O 1
ATOM 1002 N N . HIS A 1 132 ? 7.407 4.200 16.654 1.00 78.56 132 HIS A N 1
ATOM 1003 C CA . HIS A 1 132 ? 6.107 4.415 16.020 1.00 78.56 132 HIS A CA 1
ATOM 1004 C C . HIS A 1 132 ? 5.780 3.343 14.972 1.00 78.56 132 HIS A C 1
ATOM 1006 O O . HIS A 1 132 ? 4.825 3.472 14.212 1.00 78.56 132 HIS A O 1
ATOM 1012 N N . LEU A 1 133 ? 6.574 2.268 14.926 1.00 82.31 133 LEU A N 1
ATOM 1013 C CA . LEU A 1 133 ? 6.287 1.125 14.076 1.00 82.31 133 LEU A CA 1
ATOM 1014 C C . LEU A 1 133 ? 5.282 0.187 14.752 1.00 82.31 133 LEU A C 1
ATOM 1016 O O . LEU A 1 133 ? 5.513 -0.337 15.847 1.00 82.31 133 LEU A O 1
ATOM 1020 N N . SER A 1 134 ? 4.205 -0.094 14.034 1.00 84.44 134 SER A N 1
ATOM 1021 C CA . SER A 1 134 ? 3.164 -1.058 14.378 1.00 84.44 134 SER A CA 1
ATOM 1022 C C . SER A 1 134 ? 3.061 -2.111 13.268 1.00 84.44 134 SER A C 1
ATOM 1024 O O . SER A 1 134 ? 3.388 -1.847 12.117 1.00 84.44 134 SER A O 1
ATOM 1026 N N . TYR A 1 135 ? 2.606 -3.329 13.560 1.00 86.38 135 TYR A N 1
ATOM 1027 C CA . TYR A 1 135 ? 2.237 -4.266 12.494 1.00 86.38 135 TYR A CA 1
ATOM 1028 C C . TYR A 1 135 ? 0.827 -3.961 12.007 1.00 86.38 135 TYR A C 1
ATOM 1030 O O . TYR A 1 135 ? -0.109 -3.931 12.810 1.00 86.38 135 TYR A O 1
ATOM 1038 N N . LEU A 1 136 ? 0.668 -3.806 10.699 1.00 88.00 136 LEU A N 1
ATOM 1039 C CA . LEU A 1 136 ? -0.621 -3.625 10.053 1.00 88.00 136 LEU A CA 1
ATOM 1040 C C . LEU A 1 136 ? -1.336 -4.974 9.929 1.00 88.00 136 LEU A C 1
ATOM 1042 O O . LEU A 1 136 ? -0.832 -5.906 9.301 1.00 88.00 136 LEU A O 1
ATOM 1046 N N . ALA A 1 137 ? -2.514 -5.083 10.538 1.00 86.56 137 ALA A N 1
ATOM 1047 C CA . ALA A 1 137 ? -3.350 -6.278 10.468 1.00 86.56 137 ALA A CA 1
ATOM 1048 C C . ALA A 1 137 ? -4.522 -6.109 9.489 1.00 86.56 137 ALA A C 1
ATOM 1050 O O . ALA A 1 137 ? -4.966 -7.084 8.877 1.00 86.56 137 ALA A O 1
ATOM 1051 N N . LEU A 1 138 ? -5.019 -4.884 9.328 1.00 86.81 138 LEU A N 1
ATOM 1052 C CA . LEU A 1 138 ? -6.077 -4.535 8.388 1.00 86.81 138 LEU A CA 1
ATOM 1053 C C . LEU A 1 138 ? -5.879 -3.090 7.926 1.00 86.81 138 LEU A C 1
ATOM 1055 O O . LEU A 1 138 ? -5.634 -2.228 8.762 1.00 86.81 138 LEU A O 1
ATOM 1059 N N . SER A 1 139 ? -6.015 -2.857 6.626 1.00 88.94 139 SER A N 1
ATOM 1060 C CA . SER A 1 139 ? -6.149 -1.532 6.020 1.00 88.94 139 SER A CA 1
ATOM 1061 C C . SER A 1 139 ? -7.346 -1.558 5.079 1.00 88.94 139 SER A C 1
ATOM 1063 O O . SER A 1 139 ? -7.585 -2.588 4.431 1.00 88.94 139 SER A O 1
ATOM 1065 N N . MET A 1 140 ? -8.122 -0.480 5.075 1.00 86.06 140 MET A N 1
ATOM 1066 C CA . MET A 1 140 ? -9.242 -0.260 4.169 1.00 86.06 140 MET A CA 1
ATOM 1067 C C . MET A 1 140 ? -9.563 1.242 4.118 1.00 86.06 140 MET A C 1
ATOM 1069 O O . MET A 1 140 ? -9.649 1.845 5.191 1.00 86.06 140 MET A O 1
ATOM 1073 N N . PRO A 1 141 ? -9.786 1.831 2.933 1.00 86.38 141 PRO A N 1
ATOM 1074 C CA . PRO A 1 141 ? -10.281 3.200 2.820 1.00 86.38 141 PRO A CA 1
ATOM 1075 C C . PRO A 1 141 ? -11.622 3.380 3.535 1.00 86.38 141 PRO A C 1
ATOM 1077 O O . PRO A 1 141 ? -12.419 2.438 3.632 1.00 86.38 141 PRO A O 1
ATOM 1080 N N . THR A 1 142 ? -11.893 4.587 4.036 1.00 82.44 142 THR A N 1
ATOM 1081 C CA . THR A 1 142 ? -13.163 4.866 4.732 1.00 82.44 142 THR A CA 1
ATOM 1082 C C . THR A 1 142 ? -14.373 4.767 3.803 1.00 82.44 142 THR A C 1
ATOM 1084 O O . THR A 1 142 ? -15.437 4.351 4.254 1.00 82.44 142 THR A O 1
ATOM 1087 N N . ASP A 1 143 ? -14.224 5.037 2.509 1.00 83.19 143 ASP A N 1
ATOM 1088 C CA . ASP A 1 143 ? -15.319 4.874 1.543 1.00 83.19 143 ASP A CA 1
ATOM 1089 C C . ASP A 1 143 ? -15.705 3.397 1.388 1.00 83.19 143 ASP A C 1
ATOM 1091 O O . ASP A 1 143 ? -16.851 3.023 1.640 1.00 83.19 143 ASP A O 1
ATOM 1095 N N . SER A 1 144 ? -14.717 2.525 1.153 1.00 82.56 144 SER A N 1
ATOM 1096 C CA . SER A 1 144 ? -14.902 1.067 1.137 1.00 82.56 144 SER A CA 1
ATOM 1097 C C . SER A 1 144 ? -15.461 0.530 2.467 1.00 82.56 144 SER A C 1
ATOM 1099 O O . SER A 1 144 ? -16.200 -0.460 2.493 1.00 82.56 144 SER A O 1
ATOM 1101 N N . LEU A 1 145 ? -15.120 1.163 3.599 1.00 83.12 145 LEU A N 1
ATOM 1102 C CA . LEU A 1 145 ? -15.714 0.854 4.902 1.00 83.12 145 LEU A CA 1
ATOM 1103 C C . LEU A 1 145 ? -17.197 1.230 4.950 1.00 83.12 145 LEU A C 1
ATOM 1105 O O . LEU A 1 145 ? -18.003 0.417 5.407 1.00 83.12 145 LEU A O 1
ATOM 1109 N N . ASN A 1 146 ? -17.541 2.442 4.520 1.00 83.88 146 ASN A N 1
ATOM 1110 C CA . ASN A 1 146 ? -18.901 2.965 4.557 1.00 83.88 146 ASN A CA 1
ATOM 1111 C C . ASN A 1 146 ? -19.826 2.114 3.691 1.00 83.88 146 ASN A C 1
ATOM 1113 O O . ASN A 1 146 ? -20.836 1.639 4.203 1.00 83.88 146 ASN A O 1
ATOM 1117 N N . ASP A 1 147 ? -19.417 1.783 2.466 1.00 85.38 147 ASP A N 1
ATOM 1118 C CA . ASP A 1 147 ? -20.161 0.886 1.573 1.00 85.38 147 ASP A CA 1
ATOM 1119 C C . ASP A 1 147 ? -20.458 -0.465 2.241 1.00 85.38 147 ASP A C 1
ATOM 1121 O O . ASP A 1 147 ? -21.556 -1.029 2.160 1.00 85.38 147 ASP A O 1
ATOM 1125 N N . LEU A 1 148 ? -19.468 -1.004 2.954 1.00 82.94 148 LEU A N 1
ATOM 1126 C CA . LEU A 1 148 ? -19.586 -2.285 3.635 1.00 82.94 148 LEU A CA 1
ATOM 1127 C C . LEU A 1 148 ? -20.520 -2.211 4.851 1.00 82.94 148 LEU A C 1
ATOM 1129 O O . LEU A 1 148 ? -21.264 -3.166 5.114 1.00 82.94 148 LEU A O 1
ATOM 1133 N N . VAL A 1 149 ? -20.476 -1.103 5.591 1.00 86.12 149 VAL A N 1
ATOM 1134 C CA . VAL A 1 149 ? -21.345 -0.847 6.743 1.00 86.12 149 VAL A CA 1
ATOM 1135 C C . VAL A 1 149 ? -22.776 -0.580 6.287 1.00 86.12 149 VAL A C 1
ATOM 1137 O O . VAL A 1 149 ? -23.684 -1.145 6.886 1.00 86.12 149 VAL A O 1
ATOM 1140 N N . GLU A 1 150 ? -22.996 0.175 5.214 1.00 86.81 150 GLU A N 1
ATOM 1141 C CA . GLU A 1 150 ? -24.322 0.391 4.624 1.00 86.81 150 GLU A CA 1
ATOM 1142 C C . GLU A 1 150 ? -24.942 -0.927 4.149 1.00 86.81 150 GLU A C 1
ATOM 1144 O O . GLU A 1 150 ? -26.100 -1.226 4.444 1.00 86.81 150 GLU A O 1
ATOM 1149 N N . ALA A 1 151 ? -24.150 -1.786 3.501 1.00 85.69 151 ALA A N 1
ATOM 1150 C CA . ALA A 1 151 ? -24.629 -3.078 3.020 1.00 85.69 151 ALA A CA 1
ATOM 1151 C C . ALA A 1 151 ? -24.991 -4.063 4.150 1.00 85.69 151 ALA A C 1
ATOM 1153 O O . ALA A 1 151 ? -25.880 -4.902 3.984 1.00 85.69 151 ALA A O 1
ATOM 1154 N N . LYS A 1 152 ? -24.280 -4.026 5.286 1.00 80.12 152 LYS A N 1
ATOM 1155 C CA . LYS A 1 152 ? -24.397 -5.041 6.358 1.00 80.12 152 LYS A CA 1
ATOM 1156 C C . LYS A 1 152 ? -24.934 -4.513 7.685 1.00 80.12 152 LYS A C 1
ATOM 1158 O O . LYS A 1 152 ? -25.066 -5.297 8.628 1.00 80.12 152 LYS A O 1
ATOM 1163 N N . ASN A 1 153 ? -25.199 -3.212 7.785 1.00 79.56 153 ASN A N 1
ATOM 1164 C CA . ASN A 1 153 ? -25.524 -2.469 9.009 1.00 79.56 153 ASN A CA 1
ATOM 1165 C C . ASN A 1 153 ? -24.556 -2.709 10.188 1.00 79.56 153 ASN A C 1
ATOM 1167 O O . ASN A 1 153 ? -24.872 -2.403 11.336 1.00 79.56 153 ASN A O 1
ATOM 1171 N N . THR A 1 154 ? -23.391 -3.314 9.938 1.00 83.81 154 THR A N 1
ATOM 1172 C CA . THR A 1 154 ? -22.425 -3.756 10.951 1.00 83.81 154 THR A CA 1
ATOM 1173 C C . THR A 1 154 ? -21.028 -3.846 10.341 1.00 83.81 154 THR A C 1
ATOM 1175 O O . THR A 1 154 ? -20.883 -4.113 9.149 1.00 83.81 154 THR A O 1
ATOM 1178 N N . LEU A 1 155 ? -19.992 -3.681 11.171 1.00 81.88 155 LEU A N 1
ATOM 1179 C CA . LEU A 1 155 ? -18.599 -3.924 10.789 1.00 81.88 155 LEU A CA 1
ATOM 1180 C C . LEU A 1 155 ? -18.207 -5.385 11.099 1.00 81.88 155 LEU A C 1
ATOM 1182 O O . LEU A 1 155 ? -18.006 -5.734 12.266 1.00 81.88 155 LEU A O 1
ATOM 1186 N N . PRO A 1 156 ? -18.072 -6.272 10.095 1.00 80.56 156 PRO A N 1
ATOM 1187 C CA . PRO A 1 156 ? -17.744 -7.672 10.311 1.00 80.56 156 PRO A CA 1
ATOM 1188 C C . PRO A 1 156 ? -16.251 -7.849 10.614 1.00 80.56 156 PRO A C 1
ATOM 1190 O O . PRO A 1 156 ? -15.418 -7.985 9.716 1.00 80.56 156 PRO A O 1
ATOM 1193 N N . LEU A 1 157 ? -15.911 -7.933 11.898 1.00 84.62 157 LEU A N 1
ATOM 1194 C CA . LEU A 1 157 ? -14.578 -8.334 12.343 1.00 84.62 157 LEU A CA 1
ATOM 1195 C C . LEU A 1 157 ? -14.497 -9.854 12.501 1.00 84.62 157 LEU A C 1
ATOM 1197 O O . LEU A 1 157 ? -15.289 -10.485 13.201 1.00 84.62 157 LEU A O 1
ATOM 1201 N N . ARG A 1 158 ? -13.505 -10.476 11.857 1.00 85.62 158 ARG A N 1
ATOM 1202 C CA . ARG A 1 158 ? -13.304 -11.927 11.962 1.00 85.62 158 ARG A CA 1
ATOM 1203 C C . ARG A 1 158 ? -12.679 -12.278 13.308 1.00 85.62 158 ARG A C 1
ATOM 1205 O O . ARG A 1 158 ? -11.616 -11.768 13.646 1.00 85.62 158 ARG A O 1
ATOM 1212 N N . HIS A 1 159 ? -13.233 -13.268 14.007 1.00 87.69 159 HIS A N 1
ATOM 1213 C CA . HIS A 1 159 ? -12.647 -13.783 15.254 1.00 87.69 159 HIS A CA 1
ATOM 1214 C C . HIS A 1 159 ? -11.188 -14.250 15.108 1.00 87.69 159 HIS A C 1
ATOM 1216 O O . HIS A 1 159 ? -10.428 -14.203 16.071 1.00 87.69 159 HIS A O 1
ATOM 1222 N N . GLY A 1 160 ? -10.774 -14.680 13.909 1.00 86.25 160 GLY A N 1
ATOM 1223 C CA . GLY A 1 160 ? -9.382 -15.043 13.627 1.00 86.25 160 GLY A CA 1
ATOM 1224 C C . GLY A 1 160 ? -8.396 -13.886 13.823 1.00 86.25 160 GLY A C 1
ATOM 1225 O O . GLY A 1 160 ? -7.299 -14.119 14.327 1.00 86.25 160 GLY A O 1
ATOM 1226 N N . LEU A 1 161 ? -8.809 -12.653 13.503 1.00 87.12 161 LEU A N 1
ATOM 1227 C CA . LEU A 1 161 ? -8.012 -11.447 13.732 1.00 87.12 161 LEU A CA 1
ATOM 1228 C C . LEU A 1 161 ? -7.786 -11.250 15.234 1.00 87.12 161 LEU A C 1
ATOM 1230 O O . LEU A 1 161 ? -6.645 -11.240 15.682 1.00 87.12 161 LEU A O 1
ATOM 1234 N N . LEU A 1 162 ? -8.867 -11.216 16.018 1.00 88.31 162 LEU A N 1
ATOM 1235 C CA . LEU A 1 162 ? -8.816 -11.023 17.474 1.00 88.31 162 LEU A CA 1
ATOM 1236 C C . LEU A 1 162 ? -8.048 -12.140 18.195 1.00 88.31 162 LEU A C 1
ATOM 1238 O O . LEU A 1 162 ? -7.315 -11.884 19.146 1.00 88.31 162 LEU A O 1
ATOM 1242 N N . ARG A 1 163 ? -8.172 -13.386 17.723 1.00 87.62 163 ARG A N 1
ATOM 1243 C CA . ARG A 1 163 ? -7.450 -14.533 18.291 1.00 87.62 163 ARG A CA 1
ATOM 1244 C C . ARG A 1 163 ? -5.944 -14.430 18.072 1.00 87.62 163 ARG A C 1
ATOM 1246 O O . ARG A 1 163 ? -5.176 -14.809 18.951 1.00 87.62 163 ARG A O 1
ATOM 1253 N N . LYS A 1 164 ? -5.515 -13.964 16.896 1.00 84.12 164 LYS A N 1
ATOM 1254 C CA . LYS A 1 164 ? -4.088 -13.827 16.579 1.00 84.12 164 LYS A CA 1
ATOM 1255 C C . LYS A 1 164 ? -3.477 -12.564 17.178 1.00 84.12 164 LYS A C 1
ATOM 1257 O O . LYS A 1 164 ? -2.309 -12.565 17.563 1.00 84.12 164 LYS A O 1
ATOM 1262 N N . HIS A 1 165 ? -4.280 -11.515 17.261 1.00 85.94 165 HIS A N 1
ATOM 1263 C CA . HIS A 1 165 ? -3.886 -10.174 17.642 1.00 85.94 165 HIS A CA 1
ATOM 1264 C C . HIS A 1 165 ? -4.754 -9.695 18.814 1.00 85.94 165 HIS A C 1
ATOM 1266 O O . HIS A 1 165 ? -5.695 -8.929 18.612 1.00 85.94 165 HIS A O 1
ATOM 1272 N N . PRO A 1 166 ? -4.447 -10.129 20.054 1.00 83.31 166 PRO A N 1
ATOM 1273 C CA . PRO A 1 166 ? -5.263 -9.801 21.226 1.00 83.31 166 PRO A CA 1
ATOM 1274 C C . PRO A 1 166 ? -5.184 -8.320 21.621 1.00 83.31 166 PRO A C 1
ATOM 1276 O O . PRO A 1 166 ? -6.056 -7.818 22.320 1.00 83.31 166 PRO A O 1
ATOM 1279 N N . ARG A 1 167 ? -4.130 -7.615 21.193 1.00 85.44 167 ARG A N 1
ATOM 1280 C CA . ARG A 1 167 ? -3.941 -6.174 21.399 1.00 85.44 167 ARG A CA 1
ATOM 1281 C C . ARG A 1 167 ? -4.038 -5.466 20.055 1.00 85.44 167 ARG A C 1
ATOM 1283 O O . ARG A 1 167 ? -3.015 -5.228 19.416 1.00 85.44 167 ARG A O 1
ATOM 1290 N N . LEU A 1 168 ? -5.265 -5.196 19.626 1.00 88.00 168 LEU A N 1
ATOM 1291 C CA . LEU A 1 168 ? -5.561 -4.496 18.381 1.00 88.00 168 LEU A CA 1
ATOM 1292 C C . LEU A 1 168 ? -5.870 -3.025 18.684 1.00 88.00 168 LEU A C 1
ATOM 1294 O O . LEU A 1 168 ? -6.723 -2.739 19.522 1.00 88.00 168 LEU A O 1
ATOM 1298 N N . LYS A 1 169 ? -5.175 -2.108 18.014 1.00 89.62 169 LYS A N 1
ATOM 1299 C CA . LYS A 1 169 ? -5.462 -0.670 18.016 1.00 89.62 169 LYS A CA 1
ATOM 1300 C C . LYS A 1 169 ? -6.179 -0.356 16.707 1.00 89.62 169 LYS A C 1
ATOM 1302 O O . LYS A 1 169 ? -5.687 -0.726 15.647 1.00 89.62 169 LYS A O 1
ATOM 1307 N N . ILE A 1 170 ? -7.349 0.266 16.784 1.00 90.31 170 ILE A N 1
ATOM 1308 C CA . ILE A 1 170 ? -8.096 0.708 15.603 1.00 90.31 170 ILE A CA 1
ATOM 1309 C C . ILE A 1 170 ? -7.865 2.209 15.455 1.00 90.31 170 ILE A C 1
ATOM 1311 O O . ILE A 1 170 ? -7.989 2.942 16.436 1.00 90.31 170 ILE A O 1
ATOM 1315 N N . LEU A 1 171 ? -7.501 2.638 14.253 1.00 89.25 171 LEU A N 1
ATOM 1316 C CA . LEU A 1 171 ? -7.216 4.021 13.897 1.00 89.25 171 LEU A CA 1
ATOM 1317 C C . LEU A 1 171 ? -8.135 4.428 12.748 1.00 89.25 171 LEU A C 1
ATOM 1319 O O . LEU A 1 171 ? -8.273 3.687 11.778 1.00 89.25 171 LEU A O 1
ATOM 1323 N N . THR A 1 172 ? -8.755 5.597 12.879 1.00 86.94 172 THR A N 1
ATOM 1324 C CA . THR A 1 172 ? -9.660 6.178 11.870 1.00 86.94 172 THR A CA 1
ATOM 1325 C C . THR A 1 172 ? -9.288 7.615 11.503 1.00 86.94 172 THR A C 1
ATOM 1327 O O . THR A 1 172 ? -9.940 8.227 10.666 1.00 86.94 172 THR A O 1
ATOM 1330 N N . THR A 1 173 ? -8.277 8.181 12.170 1.00 86.81 173 THR A N 1
ATOM 1331 C CA . THR A 1 173 ? -7.789 9.562 11.999 1.00 86.81 173 THR A CA 1
ATOM 1332 C C . THR A 1 173 ? -6.540 9.639 11.123 1.00 86.81 173 THR A C 1
ATOM 1334 O O . THR A 1 173 ? -5.885 10.672 11.072 1.00 86.81 173 THR A O 1
ATOM 1337 N N . HIS A 1 174 ? -6.148 8.524 10.510 1.00 88.94 174 HIS A N 1
ATOM 1338 C CA . HIS A 1 174 ? -4.891 8.400 9.781 1.00 88.94 174 HIS A CA 1
ATOM 1339 C C . HIS A 1 174 ? -5.166 8.319 8.285 1.00 88.94 174 HIS A C 1
ATOM 1341 O O . HIS A 1 174 ? -6.175 7.743 7.889 1.00 88.94 174 HIS A O 1
ATOM 1347 N N . ARG A 1 175 ? -4.259 8.860 7.475 1.00 88.50 175 ARG A N 1
ATOM 1348 C CA . ARG A 1 175 ? -4.299 8.807 6.012 1.00 88.50 175 ARG A CA 1
ATOM 1349 C C . ARG A 1 175 ? -3.029 8.159 5.473 1.00 88.50 175 ARG A C 1
ATOM 1351 O O . ARG A 1 175 ? -1.947 8.345 6.036 1.0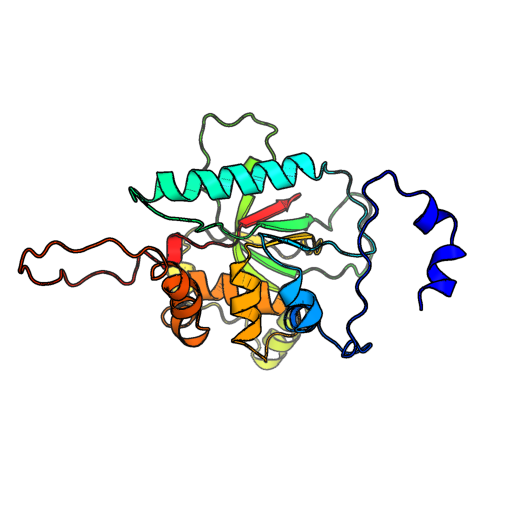0 88.50 175 ARG A O 1
ATOM 1358 N N . ASP A 1 176 ? -3.170 7.364 4.419 1.00 90.06 176 ASP A N 1
ATOM 1359 C CA . ASP A 1 176 ? -2.046 6.759 3.711 1.00 90.06 176 ASP A CA 1
ATOM 1360 C C . ASP A 1 176 ? -1.178 7.835 3.044 1.00 90.06 176 ASP A C 1
ATOM 1362 O O . ASP A 1 176 ? -1.665 8.670 2.283 1.00 90.06 176 ASP A O 1
ATOM 1366 N N . ALA A 1 177 ? 0.126 7.816 3.329 1.00 89.50 177 ALA A N 1
ATOM 1367 C CA . ALA A 1 177 ? 1.091 8.708 2.689 1.00 89.50 177 ALA A CA 1
ATOM 1368 C C . ALA A 1 177 ? 1.520 8.210 1.299 1.00 89.50 177 ALA A C 1
ATOM 1370 O O . ALA A 1 177 ? 2.317 8.868 0.636 1.00 89.50 177 ALA A O 1
ATOM 1371 N N . HIS A 1 178 ? 1.085 7.013 0.893 1.00 90.69 178 HIS A N 1
ATOM 1372 C CA . HIS A 1 178 ? 1.481 6.322 -0.336 1.00 90.69 178 HIS A CA 1
ATOM 1373 C C . HIS A 1 178 ? 2.995 6.095 -0.483 1.00 90.69 178 HIS A C 1
ATOM 1375 O O . HIS A 1 178 ? 3.511 5.893 -1.585 1.00 90.69 178 HIS A O 1
ATOM 1381 N N . ILE A 1 179 ? 3.717 6.089 0.640 1.00 91.88 179 ILE A N 1
ATOM 1382 C CA . ILE A 1 179 ? 5.138 5.747 0.716 1.00 91.88 179 ILE A CA 1
ATOM 1383 C C . ILE A 1 179 ? 5.240 4.283 1.126 1.00 91.88 179 ILE A C 1
ATOM 1385 O O . ILE A 1 179 ? 4.916 3.933 2.265 1.00 91.88 179 ILE A O 1
ATOM 1389 N N . TYR A 1 180 ? 5.747 3.436 0.231 1.00 92.19 180 TYR A N 1
ATOM 1390 C CA . TYR A 1 180 ? 5.907 2.009 0.506 1.00 92.19 180 TYR A CA 1
ATOM 1391 C C . TYR A 1 180 ? 7.317 1.521 0.192 1.00 92.19 180 TYR A C 1
ATOM 1393 O O . TYR A 1 180 ? 7.820 1.701 -0.912 1.00 92.19 180 TYR A O 1
ATOM 1401 N N . PHE A 1 181 ? 7.926 0.815 1.137 1.00 91.38 181 PHE A N 1
ATOM 1402 C CA . PHE A 1 181 ? 9.126 0.014 0.928 1.00 91.38 181 PHE A CA 1
ATOM 1403 C C . PHE A 1 181 ? 8.686 -1.432 0.744 1.00 91.38 181 PHE A C 1
ATOM 1405 O O . PHE A 1 181 ? 8.159 -2.063 1.669 1.00 91.38 181 PHE A O 1
ATOM 1412 N N . LEU A 1 182 ? 8.867 -1.943 -0.470 1.00 90.81 182 LEU A N 1
ATOM 1413 C CA . LEU A 1 182 ? 8.352 -3.236 -0.882 1.00 90.81 182 LEU A CA 1
ATOM 1414 C C . LEU A 1 182 ? 9.503 -4.149 -1.310 1.00 90.81 182 LEU A C 1
ATOM 1416 O O . LEU A 1 182 ? 10.338 -3.773 -2.137 1.00 90.81 182 LEU A O 1
ATOM 1420 N N . PRO A 1 183 ? 9.548 -5.380 -0.793 1.00 89.00 183 PRO A N 1
ATOM 1421 C CA . PRO A 1 183 ? 10.514 -6.360 -1.250 1.00 89.00 183 PRO A CA 1
ATOM 1422 C C . PRO A 1 183 ? 10.185 -6.815 -2.675 1.00 89.00 183 PRO A C 1
ATOM 1424 O O . PRO A 1 183 ? 9.018 -6.883 -3.065 1.00 89.00 183 PRO A O 1
ATOM 1427 N N . LYS A 1 184 ? 11.199 -7.216 -3.448 1.00 87.69 184 LYS A N 1
ATOM 1428 C CA . LYS A 1 184 ? 11.049 -7.579 -4.870 1.00 87.69 184 LYS A CA 1
ATOM 1429 C C . LYS A 1 184 ? 9.953 -8.614 -5.128 1.00 87.69 184 LYS A C 1
ATOM 1431 O O . LYS A 1 184 ? 9.306 -8.585 -6.168 1.00 87.69 184 LYS A O 1
ATOM 1436 N N . TRP A 1 185 ? 9.754 -9.551 -4.198 1.00 86.50 185 TRP A N 1
ATOM 1437 C CA . TRP A 1 185 ? 8.752 -10.608 -4.360 1.00 86.50 185 TRP A CA 1
ATOM 1438 C C . TRP A 1 185 ? 7.323 -10.058 -4.474 1.00 86.50 185 TRP A C 1
ATOM 1440 O O . TRP A 1 185 ? 6.463 -10.745 -5.016 1.00 86.50 185 TRP A O 1
ATOM 1450 N N . VAL A 1 186 ? 7.062 -8.824 -4.021 1.00 89.06 186 VAL A N 1
ATOM 1451 C CA . VAL A 1 186 ? 5.756 -8.173 -4.189 1.00 89.06 186 VAL A CA 1
ATOM 1452 C C . VAL A 1 186 ? 5.412 -8.019 -5.669 1.00 89.06 186 VAL A C 1
ATOM 1454 O O . VAL A 1 186 ? 4.263 -8.217 -6.039 1.00 89.06 186 VAL A O 1
ATOM 1457 N N . VAL A 1 187 ? 6.391 -7.772 -6.542 1.00 89.44 187 VAL A N 1
ATOM 1458 C CA . VAL A 1 187 ? 6.156 -7.696 -7.994 1.00 89.44 187 VAL A CA 1
ATOM 1459 C C . VAL A 1 187 ? 5.656 -9.035 -8.545 1.00 89.44 187 VAL A C 1
ATOM 1461 O O . VAL A 1 187 ? 4.717 -9.078 -9.339 1.00 89.44 187 VAL A O 1
ATOM 1464 N N . ASP A 1 188 ? 6.244 -10.141 -8.088 1.00 88.69 188 ASP A N 1
ATOM 1465 C CA . ASP A 1 188 ? 5.813 -11.490 -8.464 1.00 88.69 188 ASP A CA 1
ATOM 1466 C C . ASP A 1 188 ? 4.425 -11.814 -7.881 1.00 88.69 188 ASP A C 1
ATOM 1468 O O . ASP A 1 188 ? 3.594 -12.429 -8.546 1.00 88.69 188 ASP A O 1
ATOM 1472 N N . PHE A 1 189 ? 4.142 -11.336 -6.666 1.00 88.50 189 PHE A N 1
ATOM 1473 C CA . PHE A 1 189 ? 2.836 -11.468 -6.021 1.00 88.50 189 PHE A CA 1
ATOM 1474 C C . PHE A 1 189 ? 1.725 -10.726 -6.776 1.00 88.50 189 PHE A C 1
ATOM 1476 O O . PHE A 1 189 ? 0.654 -11.295 -6.996 1.00 88.50 189 PHE A O 1
ATOM 1483 N N . VAL A 1 190 ? 1.976 -9.487 -7.205 1.00 90.69 190 VAL A N 1
ATOM 1484 C CA . VAL A 1 190 ? 1.002 -8.708 -7.978 1.00 90.69 190 VAL A CA 1
ATOM 1485 C C . VAL A 1 190 ? 0.769 -9.342 -9.350 1.00 90.69 190 VAL A C 1
ATOM 1487 O O . VAL A 1 190 ? -0.365 -9.397 -9.814 1.00 90.69 190 VAL A O 1
ATOM 1490 N N . LYS A 1 191 ? 1.806 -9.908 -9.978 1.00 89.38 191 LYS A N 1
ATOM 1491 C CA . LYS A 1 191 ? 1.675 -10.625 -11.254 1.00 89.38 191 LYS A CA 1
ATOM 1492 C C . LYS A 1 191 ? 0.728 -11.830 -11.172 1.00 89.38 191 LYS A C 1
ATOM 1494 O O . LYS A 1 191 ? -0.042 -12.056 -12.095 1.00 89.38 191 LYS A O 1
ATOM 1499 N N . GLU A 1 192 ? 0.791 -12.606 -10.092 1.00 87.88 192 GLU A N 1
ATOM 1500 C CA . GLU A 1 192 ? -0.074 -13.783 -9.893 1.00 87.88 192 GLU A CA 1
ATOM 1501 C C . GLU A 1 192 ? -1.545 -13.408 -9.627 1.00 87.88 192 GLU A C 1
ATOM 1503 O O . GLU A 1 192 ? -2.433 -14.248 -9.763 1.00 87.88 192 GLU A O 1
ATOM 1508 N N . ASN A 1 193 ? -1.824 -12.157 -9.245 1.00 88.69 193 ASN A N 1
ATOM 1509 C CA . ASN A 1 193 ? -3.145 -11.707 -8.819 1.00 88.69 193 ASN A CA 1
ATOM 1510 C C . ASN A 1 193 ? -3.632 -10.531 -9.679 1.00 88.69 193 ASN A C 1
ATOM 1512 O O . ASN A 1 193 ? -3.510 -9.367 -9.306 1.00 88.69 193 ASN A O 1
ATOM 1516 N N . GLU A 1 194 ? -4.269 -10.842 -10.809 1.00 85.94 194 GLU A N 1
ATOM 1517 C CA . GLU A 1 194 ? -4.736 -9.834 -11.778 1.00 85.94 194 GLU A CA 1
ATOM 1518 C C . GLU A 1 194 ? -5.829 -8.891 -11.253 1.00 85.94 194 GLU A C 1
ATOM 1520 O O . GLU A 1 194 ? -6.058 -7.832 -11.831 1.00 85.94 194 GLU A O 1
ATOM 1525 N N . LYS A 1 195 ? -6.494 -9.268 -10.157 1.00 87.06 195 LYS A N 1
ATOM 1526 C CA . LYS A 1 195 ? -7.570 -8.491 -9.523 1.00 87.06 195 LYS A CA 1
ATOM 1527 C C . LYS A 1 195 ? -7.068 -7.352 -8.634 1.00 87.06 195 LYS A C 1
ATOM 1529 O O . LYS A 1 195 ? -7.891 -6.658 -8.057 1.00 87.06 195 LYS A O 1
ATOM 1534 N N . LEU A 1 196 ? -5.755 -7.234 -8.434 1.00 88.88 196 LEU A N 1
ATOM 1535 C CA . LEU A 1 196 ? -5.174 -6.161 -7.630 1.00 88.88 196 LEU A CA 1
ATOM 1536 C C . LEU A 1 196 ? -4.970 -4.942 -8.535 1.00 88.88 196 LEU A C 1
ATOM 1538 O O . LEU A 1 196 ? -4.153 -4.984 -9.464 1.00 88.88 196 LEU A O 1
ATOM 1542 N N . GLU A 1 197 ? -5.710 -3.874 -8.262 1.00 88.69 197 GLU A N 1
ATOM 1543 C CA . GLU A 1 197 ? -5.668 -2.627 -9.027 1.00 88.69 197 GLU A CA 1
ATOM 1544 C C . GLU A 1 197 ? -4.804 -1.592 -8.304 1.00 88.69 197 GLU A C 1
ATOM 1546 O O . GLU A 1 197 ? -3.923 -0.988 -8.919 1.00 88.69 197 GLU A O 1
ATOM 1551 N N . THR A 1 198 ? -4.953 -1.467 -6.981 1.00 90.50 198 THR A N 1
ATOM 1552 C CA . THR A 1 198 ? -4.282 -0.426 -6.186 1.00 90.50 198 THR A CA 1
ATOM 1553 C C . THR A 1 198 ? -3.273 -0.997 -5.188 1.00 90.50 198 THR A C 1
ATOM 1555 O O . THR A 1 198 ? -3.546 -1.959 -4.473 1.00 90.50 198 THR A O 1
ATOM 1558 N N . ILE A 1 199 ? -2.084 -0.390 -5.082 1.00 91.19 199 ILE A N 1
ATOM 1559 C CA . ILE A 1 199 ? -1.056 -0.833 -4.122 1.00 91.19 199 ILE A CA 1
ATOM 1560 C C . ILE A 1 199 ? -1.530 -0.650 -2.669 1.00 91.19 199 ILE A C 1
ATOM 1562 O O . ILE A 1 199 ? -1.436 -1.591 -1.881 1.00 91.19 199 ILE A O 1
ATOM 1566 N N . GLY A 1 200 ? -2.055 0.527 -2.320 1.00 86.69 200 GLY A N 1
ATOM 1567 C CA . GLY A 1 200 ? -2.462 0.857 -0.947 1.00 86.69 200 GLY A CA 1
ATOM 1568 C C . GLY A 1 200 ? -3.654 0.052 -0.425 1.00 86.69 200 GLY A C 1
ATOM 1569 O O . GLY A 1 200 ? -3.595 -0.512 0.667 1.00 86.69 200 GLY A O 1
ATOM 1570 N N . GLU A 1 201 ? -4.723 -0.067 -1.212 1.00 87.75 201 GLU A N 1
ATOM 1571 C CA . GLU A 1 201 ? -5.914 -0.818 -0.798 1.00 87.75 201 GLU A CA 1
ATOM 1572 C C . GLU A 1 201 ? -5.759 -2.323 -1.044 1.00 87.75 201 GLU A C 1
ATOM 1574 O O . GLU A 1 201 ? -5.864 -3.123 -0.110 1.00 87.75 201 GLU A O 1
ATOM 1579 N N . ASP A 1 202 ? -5.466 -2.731 -2.281 1.00 90.06 202 ASP A N 1
ATOM 1580 C CA . ASP A 1 202 ? -5.483 -4.145 -2.637 1.00 90.06 202 ASP A CA 1
ATOM 1581 C C . ASP A 1 202 ? -4.214 -4.855 -2.182 1.00 90.06 202 ASP A C 1
ATOM 1583 O O . ASP A 1 202 ? -4.275 -5.803 -1.398 1.00 90.06 202 ASP A O 1
ATOM 1587 N N . VAL A 1 203 ? -3.043 -4.427 -2.658 1.00 90.88 203 VAL A N 1
ATOM 1588 C CA . VAL A 1 203 ? -1.796 -5.170 -2.411 1.00 90.88 203 VAL A CA 1
ATOM 1589 C C . V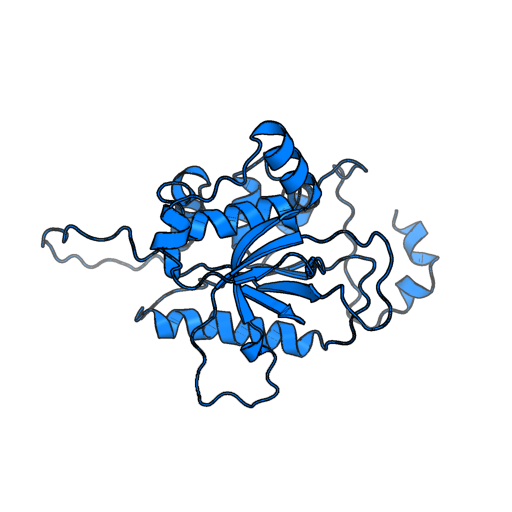AL A 1 203 ? -1.496 -5.211 -0.915 1.00 90.88 203 VAL A C 1
ATOM 1591 O O . VAL A 1 203 ? -1.331 -6.294 -0.346 1.00 90.88 203 VAL A O 1
ATOM 1594 N N . VAL A 1 204 ? -1.476 -4.049 -0.261 1.00 90.88 204 VAL A N 1
ATOM 1595 C CA . VAL A 1 204 ? -1.222 -3.942 1.179 1.00 90.88 204 VAL A CA 1
ATOM 1596 C C . VAL A 1 204 ? -2.382 -4.527 1.989 1.00 90.88 204 VAL A C 1
ATOM 1598 O O . VAL A 1 204 ? -2.134 -5.279 2.935 1.00 90.88 204 VAL A O 1
ATOM 1601 N N . GLY A 1 205 ? -3.642 -4.276 1.619 1.00 89.44 205 GLY A N 1
ATOM 1602 C CA . GLY A 1 205 ? -4.801 -4.786 2.357 1.00 89.44 205 GLY A CA 1
ATOM 1603 C C . GLY A 1 205 ? -4.931 -6.313 2.316 1.00 89.44 205 GLY A C 1
ATOM 1604 O O . GLY A 1 205 ? -5.156 -6.949 3.355 1.00 89.44 205 GLY A O 1
ATOM 1605 N N . TRP A 1 206 ? -4.746 -6.941 1.150 1.00 89.94 206 TRP A N 1
ATOM 1606 C CA . TRP A 1 206 ? -4.748 -8.403 1.020 1.00 89.94 206 TRP A CA 1
ATOM 1607 C C . TRP A 1 206 ? -3.526 -9.038 1.675 1.00 89.94 206 TRP A C 1
ATOM 1609 O O . TRP A 1 206 ? -3.670 -10.070 2.341 1.00 89.94 206 TRP A O 1
ATOM 1619 N N . TRP A 1 207 ? -2.350 -8.416 1.562 1.00 88.44 207 TRP A N 1
ATOM 1620 C CA . TRP A 1 207 ? -1.151 -8.882 2.255 1.00 88.44 207 TRP A CA 1
ATOM 1621 C C . TRP A 1 207 ? -1.344 -8.838 3.777 1.00 88.44 207 TRP A C 1
ATOM 1623 O O . TRP A 1 207 ? -1.142 -9.858 4.441 1.00 88.44 207 TRP A O 1
ATOM 1633 N N . ALA A 1 208 ? -1.838 -7.731 4.338 1.00 88.75 208 ALA A N 1
ATOM 1634 C CA . ALA A 1 208 ? -2.121 -7.615 5.769 1.00 88.75 208 ALA A CA 1
ATOM 1635 C C . ALA A 1 208 ? -3.097 -8.708 6.247 1.00 88.75 208 ALA A C 1
ATOM 1637 O O . ALA A 1 208 ? -2.814 -9.408 7.223 1.00 88.75 208 ALA A O 1
ATOM 1638 N N . LYS A 1 209 ? -4.188 -8.959 5.507 1.00 88.62 209 LYS A N 1
ATOM 1639 C CA . LYS A 1 209 ? -5.148 -10.044 5.800 1.00 88.62 209 LYS A CA 1
ATOM 1640 C C . LYS A 1 209 ? -4.508 -11.436 5.735 1.00 88.62 209 LYS A C 1
ATOM 1642 O O . LYS A 1 209 ? -4.809 -12.296 6.569 1.00 88.62 209 LYS A O 1
ATOM 1647 N N . ALA A 1 210 ? -3.604 -11.671 4.783 1.00 87.19 210 ALA A N 1
ATOM 1648 C CA . ALA A 1 210 ? -2.914 -12.953 4.615 1.00 87.19 210 ALA A CA 1
ATOM 1649 C C . ALA A 1 210 ? -2.018 -13.314 5.812 1.00 87.19 210 ALA A C 1
ATOM 1651 O O . ALA A 1 210 ? -1.737 -14.493 6.040 1.00 87.19 210 ALA A O 1
ATOM 1652 N N . THR A 1 211 ? -1.613 -12.326 6.620 1.00 82.81 211 THR A N 1
ATOM 1653 C CA . THR A 1 211 ? -0.808 -12.567 7.825 1.00 82.81 211 THR A CA 1
ATOM 1654 C C . THR A 1 211 ? -1.581 -13.254 8.944 1.00 82.81 211 THR A C 1
ATOM 1656 O O . THR A 1 211 ? -0.958 -13.846 9.818 1.00 82.81 211 THR A O 1
ATOM 1659 N N . TRP A 1 212 ? -2.913 -13.228 8.973 1.00 84.25 212 TRP A N 1
ATOM 1660 C CA . TRP A 1 212 ? -3.688 -13.808 10.080 1.00 84.25 212 TRP A CA 1
ATOM 1661 C C . TRP A 1 212 ? -4.828 -14.712 9.635 1.00 84.25 212 TRP A C 1
ATOM 1663 O O . TRP A 1 212 ? -5.233 -15.598 10.391 1.00 84.25 212 TRP A O 1
ATOM 1673 N N . GLN A 1 213 ? -5.319 -14.542 8.412 1.00 87.19 213 GLN A N 1
ATOM 1674 C CA . GLN A 1 213 ? -6.375 -15.372 7.868 1.00 87.19 213 GLN A CA 1
ATOM 1675 C C . GLN A 1 213 ? -5.819 -16.707 7.358 1.00 87.19 213 GLN A C 1
ATOM 1677 O O . GLN A 1 213 ? -5.039 -16.763 6.409 1.00 87.19 213 GLN A O 1
ATOM 1682 N N . THR A 1 214 ? -6.275 -17.805 7.955 1.00 83.81 214 THR A N 1
ATOM 1683 C CA . THR A 1 214 ? -5.890 -19.160 7.544 1.00 83.81 214 THR A CA 1
ATOM 1684 C C . THR A 1 214 ? -6.360 -19.466 6.117 1.00 83.81 214 THR A C 1
ATOM 1686 O O . THR A 1 214 ? -7.473 -19.112 5.724 1.00 83.81 214 THR A O 1
ATOM 1689 N N . GLY A 1 215 ? -5.492 -20.093 5.314 1.00 83.38 215 GLY A N 1
ATOM 1690 C CA . GLY A 1 215 ? -5.767 -20.480 3.922 1.00 83.38 215 GLY A CA 1
ATOM 1691 C C . GLY A 1 215 ? -5.821 -19.333 2.900 1.00 83.38 215 GLY A C 1
ATOM 1692 O O . GLY A 1 215 ? -5.856 -19.591 1.702 1.00 83.38 215 GLY A O 1
ATOM 1693 N N . LEU A 1 216 ? -5.805 -18.064 3.324 1.00 84.75 216 LEU A N 1
ATOM 1694 C CA . LEU A 1 216 ? -5.677 -16.923 2.411 1.00 84.75 216 LEU A CA 1
ATOM 1695 C C . LEU A 1 216 ? -4.298 -16.828 1.724 1.00 84.75 216 LEU A C 1
ATOM 1697 O O . LEU A 1 216 ? -4.291 -16.633 0.511 1.00 84.75 216 LEU A O 1
ATOM 1701 N N . PRO A 1 217 ? -3.147 -17.002 2.412 1.00 83.62 217 PRO A N 1
ATOM 1702 C CA . PRO A 1 217 ? -1.842 -16.906 1.747 1.00 83.62 217 PRO A CA 1
ATOM 1703 C C . PRO A 1 217 ? -1.631 -17.971 0.660 1.00 83.62 217 PRO A C 1
ATOM 1705 O O . PRO A 1 217 ? -0.951 -17.709 -0.327 1.00 83.62 217 PRO A O 1
ATOM 1708 N N . GLU A 1 218 ? -2.238 -19.151 0.808 1.00 84.81 218 GLU A N 1
ATOM 1709 C CA . GLU A 1 218 ? -2.201 -20.212 -0.206 1.00 84.81 218 GLU A CA 1
ATOM 1710 C C . GLU A 1 218 ? -3.026 -19.839 -1.441 1.00 84.81 218 GLU A C 1
ATOM 1712 O O . GLU A 1 218 ? -2.557 -19.999 -2.565 1.00 84.81 218 GLU A O 1
ATOM 1717 N N . LYS A 1 219 ? -4.227 -19.280 -1.235 1.00 85.38 219 LYS A N 1
ATOM 1718 C CA . LYS A 1 219 ? -5.105 -18.806 -2.318 1.00 85.38 219 LYS A CA 1
ATOM 1719 C C . LYS A 1 219 ? -4.492 -17.662 -3.113 1.00 85.38 219 LYS A C 1
ATOM 1721 O O . LYS A 1 219 ? -4.668 -17.601 -4.319 1.00 85.38 219 LYS A O 1
ATOM 1726 N N . LEU A 1 220 ? -3.786 -16.780 -2.418 1.00 82.44 220 LEU A N 1
ATOM 1727 C CA . LEU A 1 220 ? -3.101 -15.628 -2.990 1.00 82.44 220 LEU A CA 1
ATOM 1728 C C . LEU A 1 220 ? -1.745 -15.983 -3.628 1.00 82.44 220 LEU A C 1
ATOM 1730 O O . LEU A 1 220 ? -1.058 -15.103 -4.140 1.00 82.44 220 LEU A O 1
ATOM 1734 N N . GLY A 1 221 ? -1.319 -17.249 -3.563 1.00 79.62 221 GLY A N 1
ATOM 1735 C CA . GLY A 1 221 ? -0.063 -17.695 -4.165 1.00 79.62 221 GLY A CA 1
ATOM 1736 C C . GLY A 1 221 ? 1.202 -17.255 -3.421 1.00 79.62 221 GLY A C 1
ATOM 1737 O O . GLY A 1 221 ? 2.299 -17.551 -3.893 1.00 79.62 221 GLY A O 1
ATOM 1738 N N . LEU A 1 222 ? 1.098 -16.637 -2.232 1.00 77.69 222 LEU A N 1
ATOM 1739 C CA . LEU A 1 222 ? 2.269 -16.190 -1.458 1.00 77.69 222 LEU A CA 1
ATOM 1740 C C . LEU A 1 222 ? 3.231 -17.350 -1.189 1.00 77.69 222 LEU A C 1
ATOM 1742 O O . LEU A 1 222 ? 4.444 -17.191 -1.277 1.00 77.69 222 LEU A O 1
ATOM 1746 N N . THR A 1 223 ? 2.703 -18.535 -0.884 1.00 72.50 223 THR A N 1
ATOM 1747 C CA . THR A 1 223 ? 3.531 -19.718 -0.628 1.00 72.50 223 THR A CA 1
ATOM 1748 C C . THR A 1 223 ? 4.383 -20.090 -1.846 1.00 72.50 223 THR A C 1
ATOM 1750 O O . THR A 1 223 ? 5.557 -20.403 -1.675 1.00 72.50 223 THR A O 1
ATOM 1753 N N . LYS A 1 224 ? 3.842 -19.982 -3.067 1.00 75.00 224 LYS A N 1
ATOM 1754 C CA . LYS A 1 224 ? 4.556 -20.311 -4.313 1.00 75.00 224 LYS A CA 1
ATOM 1755 C C . LYS A 1 224 ? 5.620 -19.273 -4.652 1.00 75.00 224 LYS A C 1
ATOM 1757 O O . LYS A 1 224 ? 6.764 -19.640 -4.904 1.00 75.00 224 LYS A O 1
ATOM 1762 N N . VAL A 1 225 ? 5.262 -17.990 -4.580 1.00 73.81 225 VAL A N 1
ATOM 1763 C CA . VAL A 1 225 ? 6.179 -16.864 -4.834 1.00 73.81 225 VAL A CA 1
ATOM 1764 C C . VAL A 1 225 ? 7.397 -16.927 -3.907 1.00 73.81 225 VAL A C 1
ATOM 1766 O O . VAL A 1 225 ? 8.514 -16.593 -4.297 1.00 73.81 225 VAL A O 1
ATOM 1769 N N . LEU A 1 226 ? 7.195 -17.413 -2.681 1.00 66.31 226 LEU A N 1
ATOM 1770 C CA . LEU A 1 226 ? 8.233 -17.461 -1.656 1.00 66.31 226 LEU A CA 1
ATOM 1771 C C . LEU A 1 226 ? 9.031 -18.779 -1.674 1.00 66.31 226 LEU A C 1
ATOM 1773 O O . LEU A 1 226 ? 10.210 -18.762 -1.335 1.00 66.31 226 LEU A O 1
ATOM 1777 N N . GLN A 1 227 ? 8.441 -19.896 -2.119 1.00 61.25 227 GLN A N 1
ATOM 1778 C CA . GLN A 1 227 ? 9.146 -21.171 -2.349 1.00 61.25 227 GLN A CA 1
ATOM 1779 C C . GLN A 1 227 ? 9.961 -21.184 -3.652 1.00 61.25 227 GLN A C 1
ATOM 1781 O O . GLN A 1 227 ? 11.003 -21.829 -3.717 1.00 61.25 227 GLN A O 1
ATOM 1786 N N . GLY A 1 228 ? 9.551 -20.436 -4.681 1.00 53.19 228 GLY A N 1
ATOM 1787 C CA . GLY A 1 228 ? 10.284 -20.350 -5.953 1.00 53.19 228 GLY A CA 1
ATOM 1788 C C . GLY A 1 228 ? 11.708 -19.787 -5.835 1.00 53.19 228 GLY A C 1
ATOM 1789 O O . GLY A 1 228 ? 12.484 -19.886 -6.778 1.00 53.19 228 GLY A O 1
ATOM 1790 N N . ARG A 1 229 ? 12.078 -19.219 -4.678 1.00 49.09 229 ARG A N 1
ATOM 1791 C CA . ARG A 1 229 ? 13.433 -18.720 -4.393 1.00 49.09 229 ARG A CA 1
ATOM 1792 C C . ARG A 1 229 ? 14.329 -19.716 -3.660 1.00 49.09 229 ARG A C 1
ATOM 1794 O O . ARG A 1 229 ? 15.544 -19.544 -3.698 1.00 49.09 229 ARG A O 1
ATOM 1801 N N . THR A 1 230 ? 13.777 -20.756 -3.029 1.00 45.78 230 THR A N 1
ATOM 1802 C CA . THR A 1 230 ? 14.582 -21.763 -2.312 1.00 45.78 230 THR A CA 1
ATOM 1803 C C . THR A 1 230 ? 15.244 -22.783 -3.240 1.00 45.78 230 THR A C 1
ATOM 1805 O O . THR A 1 230 ? 16.196 -23.435 -2.833 1.00 45.78 230 THR A O 1
ATOM 1808 N N . THR A 1 231 ? 14.795 -22.916 -4.492 1.00 33.91 231 THR A N 1
ATOM 1809 C CA . THR A 1 231 ? 15.292 -23.939 -5.433 1.00 33.91 231 THR A CA 1
ATOM 1810 C C . THR A 1 231 ? 16.479 -23.499 -6.297 1.00 33.91 231 THR A C 1
ATOM 1812 O O . THR A 1 231 ? 16.976 -24.303 -7.075 1.00 33.91 231 THR A O 1
ATOM 1815 N N . SER A 1 232 ? 16.959 -22.256 -6.175 1.00 32.94 232 SER A N 1
ATOM 1816 C CA . SER A 1 232 ? 18.088 -21.737 -6.979 1.00 32.94 232 SER A CA 1
ATOM 1817 C C . SER A 1 232 ? 19.473 -21.985 -6.367 1.00 32.94 232 SER A C 1
ATOM 1819 O O . SER A 1 232 ? 20.474 -21.574 -6.947 1.00 32.94 232 SER A O 1
ATOM 1821 N N . THR A 1 233 ? 19.550 -22.659 -5.218 1.00 31.38 233 THR A N 1
ATOM 1822 C CA . THR A 1 233 ? 20.821 -23.099 -4.634 1.00 31.38 233 THR A CA 1
ATOM 1823 C C . THR A 1 233 ? 20.909 -24.612 -4.787 1.00 31.38 233 THR A C 1
ATOM 1825 O O . THR A 1 233 ? 20.477 -25.361 -3.911 1.00 31.38 233 THR A O 1
ATOM 1828 N N . GLU A 1 234 ? 21.438 -25.068 -5.926 1.00 32.56 234 GLU A N 1
ATOM 1829 C CA . GLU A 1 234 ? 21.919 -26.442 -6.077 1.00 32.56 234 GLU A CA 1
ATOM 1830 C C . GLU A 1 234 ? 22.948 -26.708 -4.972 1.00 32.56 234 GLU A C 1
ATOM 1832 O O . GLU A 1 234 ? 24.103 -26.292 -5.042 1.00 32.56 234 GLU A O 1
ATOM 1837 N N . SER A 1 235 ? 22.507 -27.370 -3.908 1.00 29.58 235 SER A N 1
ATOM 1838 C CA . SER A 1 235 ? 23.394 -28.002 -2.944 1.00 29.58 235 SER A CA 1
ATOM 1839 C C . SER A 1 235 ? 23.482 -29.467 -3.333 1.00 29.58 235 SER A C 1
ATOM 1841 O O . SER A 1 235 ? 22.548 -30.252 -3.186 1.00 29.58 235 SER A O 1
ATOM 1843 N N . THR A 1 236 ? 24.631 -29.795 -3.908 1.00 28.81 236 THR A N 1
ATOM 1844 C CA . THR A 1 236 ? 25.100 -31.140 -4.197 1.00 28.81 236 THR A CA 1
ATOM 1845 C C . THR A 1 236 ? 24.863 -32.062 -2.996 1.00 28.81 236 THR A C 1
ATOM 1847 O O . THR A 1 236 ? 25.286 -31.783 -1.877 1.00 28.81 236 THR A O 1
ATOM 1850 N N . SER A 1 237 ? 24.164 -33.159 -3.276 1.00 30.16 237 SER A N 1
ATOM 1851 C CA . SER A 1 237 ? 23.901 -34.361 -2.477 1.00 30.16 237 SER A CA 1
ATOM 1852 C C . SER A 1 237 ? 24.758 -34.621 -1.223 1.00 30.16 237 SER A C 1
ATOM 1854 O O . SER A 1 237 ? 25.977 -34.748 -1.319 1.00 30.16 237 SER A O 1
ATOM 1856 N N . SER A 1 238 ? 24.105 -34.994 -0.115 1.00 28.41 238 SER A N 1
ATOM 1857 C CA . SER A 1 238 ? 24.321 -36.334 0.461 1.00 28.41 238 SER A CA 1
ATOM 1858 C C . SER A 1 238 ? 23.139 -36.788 1.330 1.00 28.41 238 SER A C 1
ATOM 1860 O O . SER A 1 238 ? 22.593 -36.049 2.143 1.00 28.41 238 SER A O 1
ATOM 1862 N N . THR A 1 239 ? 22.736 -38.029 1.082 1.00 32.19 239 THR A N 1
ATOM 1863 C CA . THR A 1 239 ? 21.602 -38.777 1.625 1.00 32.19 239 THR A CA 1
ATOM 1864 C C . THR A 1 239 ? 21.829 -39.187 3.079 1.00 32.19 239 THR A C 1
ATOM 1866 O O . THR A 1 239 ? 22.846 -39.823 3.351 1.00 32.19 239 THR A O 1
ATOM 1869 N N . ARG A 1 240 ? 20.864 -38.947 3.982 1.00 30.11 240 ARG A N 1
ATOM 1870 C CA . ARG A 1 240 ? 20.600 -39.816 5.148 1.00 30.11 240 ARG A CA 1
ATOM 1871 C C . ARG A 1 240 ? 19.103 -39.858 5.462 1.00 30.11 240 ARG A C 1
ATOM 1873 O O . ARG A 1 240 ? 18.438 -38.829 5.483 1.00 30.11 240 ARG A O 1
ATOM 1880 N N . GLU A 1 241 ? 18.617 -41.080 5.629 1.00 29.70 241 GLU A N 1
ATOM 1881 C CA . GLU A 1 241 ? 17.218 -41.483 5.740 1.00 29.70 241 GLU A CA 1
ATOM 1882 C C . GLU A 1 241 ? 16.584 -41.213 7.120 1.00 29.70 241 GLU A C 1
ATOM 1884 O O . GLU A 1 241 ? 17.228 -41.340 8.158 1.00 29.70 241 GLU A O 1
ATOM 1889 N N . ASP A 1 242 ? 15.286 -40.910 7.034 1.00 30.70 242 ASP A N 1
ATOM 1890 C CA . ASP A 1 242 ? 14.138 -41.300 7.868 1.00 30.70 242 ASP A CA 1
ATOM 1891 C C . ASP A 1 242 ? 13.988 -40.830 9.333 1.00 30.70 242 ASP A C 1
ATOM 1893 O O . ASP A 1 242 ? 14.661 -41.281 10.260 1.00 30.70 242 ASP A O 1
ATOM 1897 N N . SER A 1 243 ? 12.975 -39.979 9.550 1.00 28.94 243 SER A N 1
ATOM 1898 C CA . SER A 1 243 ? 12.140 -39.908 10.762 1.00 28.94 243 SER A CA 1
ATOM 1899 C C . SER A 1 243 ? 10.850 -39.109 10.464 1.00 28.94 243 SER A C 1
ATOM 1901 O O . SER A 1 243 ? 10.905 -38.121 9.727 1.00 28.94 243 SER A O 1
ATOM 1903 N N . PRO A 1 244 ? 9.677 -39.509 10.999 1.00 33.72 244 PRO A N 1
ATOM 1904 C CA . PRO A 1 244 ? 8.367 -39.035 10.536 1.00 33.72 244 PRO A CA 1
ATOM 1905 C C . PRO A 1 244 ? 8.040 -37.606 11.021 1.00 33.72 244 PRO A C 1
ATOM 1907 O O . PRO A 1 244 ? 8.586 -37.156 12.031 1.00 33.72 244 PRO A O 1
ATOM 1910 N N . PRO A 1 245 ? 7.133 -36.868 10.346 1.00 32.31 245 PRO A N 1
ATOM 1911 C CA . PRO A 1 245 ? 6.953 -35.443 10.601 1.00 32.31 245 PRO A CA 1
ATOM 1912 C C . PRO A 1 245 ? 6.154 -35.207 11.894 1.00 32.31 245 PRO A C 1
ATOM 1914 O O . PRO A 1 245 ? 5.144 -35.885 12.123 1.00 32.31 245 PRO A O 1
ATOM 1917 N N . PRO A 1 246 ? 6.511 -34.212 12.729 1.00 30.36 246 PRO A N 1
ATOM 1918 C CA . PRO A 1 246 ? 5.655 -33.815 13.829 1.00 30.36 246 PRO A CA 1
ATOM 1919 C C . PRO A 1 246 ? 4.433 -33.076 13.272 1.00 30.36 246 PRO A C 1
ATOM 1921 O O . PRO A 1 246 ? 4.523 -32.107 12.516 1.00 30.36 246 PRO A O 1
ATOM 1924 N N . ARG A 1 247 ? 3.251 -33.553 13.665 1.00 36.38 247 ARG A N 1
ATOM 1925 C CA . ARG A 1 247 ? 1.971 -32.874 13.457 1.00 36.38 247 ARG A CA 1
ATOM 1926 C C . ARG A 1 247 ? 1.972 -31.550 14.224 1.00 36.38 247 ARG A C 1
ATOM 1928 O O . ARG A 1 247 ? 1.728 -31.538 15.425 1.00 36.38 247 ARG A O 1
ATOM 1935 N N . GLY A 1 248 ? 2.192 -30.440 13.526 1.00 36.09 248 GLY A N 1
ATOM 1936 C CA . GLY A 1 248 ? 1.982 -29.102 14.081 1.00 36.09 248 GLY A CA 1
ATOM 1937 C C . GLY A 1 248 ? 2.877 -28.054 13.438 1.00 36.09 248 GLY A C 1
ATOM 1938 O O . GLY A 1 248 ? 3.932 -27.750 13.970 1.00 36.09 248 GLY A O 1
ATOM 1939 N N . GLY A 1 249 ? 2.467 -27.485 12.302 1.00 31.48 249 GLY A N 1
ATOM 1940 C CA . GLY A 1 249 ? 3.343 -26.568 11.565 1.00 31.48 249 GLY A CA 1
ATOM 1941 C C . GLY A 1 249 ? 2.639 -25.655 10.568 1.00 31.48 249 GLY A C 1
ATOM 1942 O O . GLY A 1 249 ? 3.137 -25.463 9.471 1.00 31.48 249 GLY A O 1
ATOM 1943 N N . ALA A 1 250 ? 1.472 -25.103 10.910 1.00 29.95 250 ALA A N 1
ATOM 1944 C CA . ALA A 1 250 ? 0.805 -24.088 10.075 1.00 29.95 250 ALA A CA 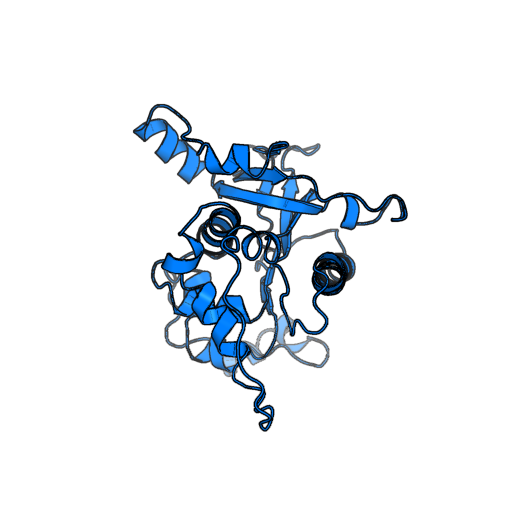1
ATOM 1945 C C . ALA A 1 250 ? 0.785 -22.686 10.718 1.00 29.95 250 ALA A C 1
ATOM 1947 O O . ALA A 1 250 ? 0.296 -21.729 10.124 1.00 29.95 250 ALA A O 1
ATOM 1948 N N . ILE A 1 251 ? 1.301 -22.544 11.944 1.00 33.25 251 ILE A N 1
ATOM 1949 C CA . ILE A 1 251 ? 1.138 -21.325 12.756 1.00 33.25 251 ILE A CA 1
ATOM 1950 C C . ILE A 1 251 ? 2.308 -20.336 12.557 1.00 33.25 251 ILE A C 1
ATOM 1952 O O . ILE A 1 251 ? 2.171 -19.144 12.835 1.00 33.25 251 ILE A O 1
ATOM 1956 N N . GLU A 1 252 ? 3.437 -20.792 12.009 1.00 33.50 252 GLU A N 1
ATOM 1957 C CA . GLU A 1 252 ? 4.712 -20.073 12.098 1.00 33.50 252 GLU A CA 1
ATOM 1958 C C . GLU A 1 252 ? 5.068 -19.231 10.861 1.00 33.50 252 GLU A C 1
ATOM 1960 O O . GLU A 1 252 ? 5.570 -18.119 11.009 1.00 33.50 252 GLU A O 1
ATOM 1965 N N .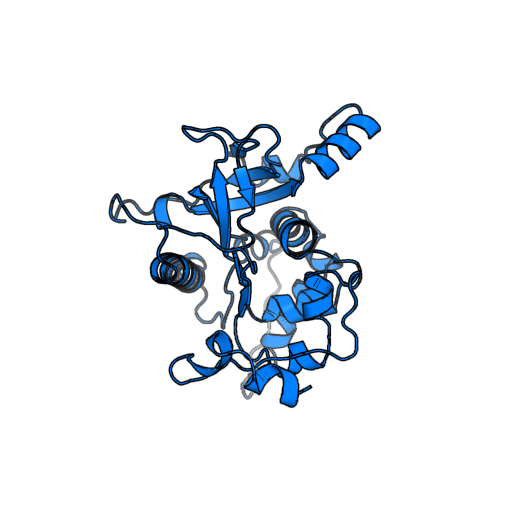 LEU A 1 253 ? 4.698 -19.658 9.646 1.00 33.59 253 LEU A N 1
ATOM 1966 C CA . LEU A 1 253 ? 4.947 -18.903 8.400 1.00 33.59 253 LEU A CA 1
ATOM 1967 C C . LEU A 1 253 ? 4.299 -17.512 8.389 1.00 33.59 253 LEU A C 1
ATOM 1969 O O . LEU A 1 253 ? 4.815 -16.573 7.785 1.00 33.59 253 LEU A O 1
ATOM 1973 N N . SER A 1 254 ? 3.176 -17.366 9.084 1.00 33.62 254 SER A N 1
ATOM 1974 C CA . SER A 1 254 ? 2.396 -16.136 9.089 1.00 33.62 254 SER A CA 1
ATOM 1975 C C . SER A 1 254 ? 2.940 -15.035 10.014 1.00 33.62 254 SER A C 1
ATOM 1977 O O . SER A 1 254 ? 2.518 -13.890 9.877 1.00 33.62 254 SER A O 1
ATOM 1979 N N . ARG A 1 255 ? 3.848 -15.340 10.959 1.00 36.44 255 ARG A N 1
ATOM 1980 C CA . ARG A 1 255 ? 4.543 -14.307 11.765 1.00 36.44 255 ARG A CA 1
ATOM 1981 C C . ARG A 1 255 ? 5.746 -13.704 11.035 1.00 36.44 255 ARG A C 1
ATOM 1983 O O . ARG A 1 255 ? 6.110 -12.571 11.314 1.00 36.44 255 ARG A O 1
ATOM 1990 N N . LYS A 1 256 ? 6.329 -14.430 10.078 1.00 41.22 256 LYS A N 1
ATOM 1991 C CA . LYS A 1 256 ? 7.610 -14.103 9.427 1.00 41.22 256 LYS A CA 1
ATOM 1992 C C . LYS A 1 256 ? 7.516 -13.002 8.352 1.00 41.22 256 LYS A C 1
ATOM 1994 O O . LYS A 1 256 ? 8.506 -12.714 7.697 1.00 41.22 256 LYS A O 1
ATOM 1999 N N . ARG A 1 257 ? 6.320 -12.459 8.072 1.00 50.78 257 ARG A N 1
ATOM 2000 C CA . ARG A 1 257 ? 6.020 -11.716 6.822 1.00 50.78 257 ARG A CA 1
ATOM 2001 C C . ARG A 1 257 ? 4.997 -10.592 7.020 1.00 50.78 257 ARG A C 1
ATOM 2003 O O . ARG A 1 257 ? 4.059 -10.454 6.235 1.00 50.78 257 ARG A O 1
ATOM 2010 N N . GLN A 1 258 ? 5.124 -9.854 8.121 1.00 57.22 258 GLN A N 1
ATOM 2011 C CA . GLN A 1 258 ? 4.180 -8.797 8.488 1.00 57.22 258 GLN A CA 1
ATOM 2012 C C . GLN A 1 258 ? 4.474 -7.491 7.748 1.00 57.22 258 GLN A C 1
ATOM 2014 O O . GLN A 1 258 ? 5.633 -7.120 7.558 1.00 57.22 258 GLN A O 1
ATOM 2019 N N . PHE A 1 259 ? 3.408 -6.796 7.360 1.00 54.03 259 PHE A N 1
ATOM 2020 C CA . PHE A 1 259 ? 3.496 -5.436 6.858 1.00 54.03 259 PHE A CA 1
ATOM 2021 C C . PHE A 1 259 ? 3.649 -4.496 8.053 1.00 54.03 259 PHE A C 1
ATOM 2023 O O . PHE A 1 259 ? 2.827 -4.503 8.972 1.00 54.03 259 PHE A O 1
ATOM 2030 N N . THR A 1 260 ? 4.751 -3.761 8.088 1.00 64.81 260 THR A N 1
ATOM 2031 C CA . THR A 1 260 ? 5.020 -2.781 9.133 1.00 64.81 260 THR A CA 1
ATOM 2032 C C . THR A 1 260 ? 4.442 -1.451 8.688 1.00 64.81 260 THR A C 1
ATOM 2034 O O . THR A 1 260 ? 4.596 -1.044 7.543 1.00 64.81 260 THR A O 1
ATOM 2037 N N . LEU A 1 261 ? 3.757 -0.791 9.596 1.00 60.75 261 LEU A N 1
ATOM 2038 C CA . LEU A 1 261 ? 3.189 0.521 9.412 1.00 60.75 261 LEU A CA 1
ATOM 2039 C C . LEU A 1 261 ? 3.944 1.477 10.329 1.00 60.75 261 LEU A C 1
ATOM 2041 O O . LEU A 1 261 ? 4.127 1.189 11.511 1.00 60.75 261 LEU A O 1
ATOM 2045 N N . TYR A 1 262 ? 4.423 2.574 9.762 1.00 53.81 262 TYR A N 1
ATOM 2046 C CA . TYR A 1 262 ? 4.949 3.704 10.508 1.00 53.81 262 TYR A CA 1
ATOM 2047 C C . TYR A 1 262 ? 3.838 4.739 10.685 1.00 53.81 262 TYR A C 1
ATOM 2049 O O . TYR A 1 262 ? 3.263 5.181 9.691 1.00 53.81 262 TYR A O 1
ATOM 2057 N N . GLU A 1 263 ? 3.541 5.076 11.941 1.00 52.31 263 GLU A N 1
ATOM 2058 C CA . GLU A 1 263 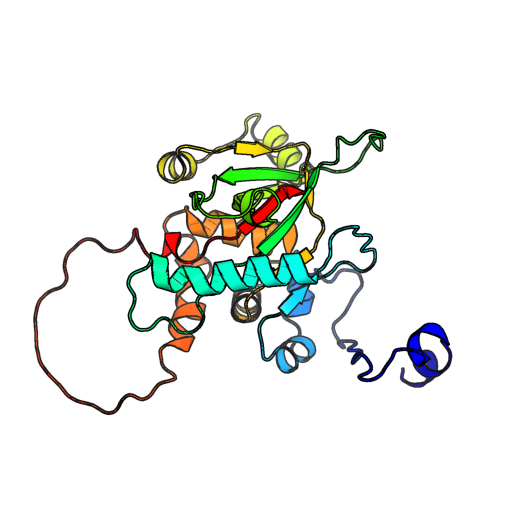? 2.643 6.170 12.337 1.00 52.31 263 GLU A CA 1
ATOM 2059 C C . GLU A 1 263 ? 3.512 7.429 12.536 1.00 52.31 263 GLU A C 1
ATOM 2061 O O . GLU A 1 263 ? 4.465 7.381 13.318 1.00 52.31 263 GLU A O 1
ATOM 2066 N N . SER A 1 264 ? 3.238 8.527 11.823 1.00 45.72 264 SER A N 1
ATOM 2067 C CA . SER A 1 264 ? 3.865 9.835 12.089 1.00 45.72 264 SER A CA 1
ATOM 2068 C C . SER A 1 264 ? 2.948 10.787 12.831 1.00 45.72 264 SER A C 1
ATOM 2070 O O . SER A 1 264 ? 1.729 10.757 12.559 1.00 45.72 264 SER A O 1
#

Radius of gyration: 20.75 Å; chains: 1; bounding box: 51×64×54 Å

pLDDT: mean 72.73, std 19.27, range [28.41, 92.5]

Organism: NCBI:txid323545